Protein AF-A0A1V5NKC7-F1 (afdb_monomer)

Foldseek 3Di:
DQDFDDQVVLVVVLVPDDAPDEDPQAQLRLLLVLLVQLQAFHDGDYDLVRHPQPDDVVLCVVLNSLLLLQQCLVQDPDRGDPVSSVVSSVVVRVQSRLLSQQLVLQVPDQPQFPFDCFLLLQLSVQLCCQCHVVSRRNSSVVSLVRSCVVGNRHNRQHPLRSLSNLSSCCSRRVSSSQVVCVVSVCPSPHHSVVSCVVVPPKDWFWEAEPPGDTGIGIFHNVCCVVPVPVGQCPPVVSCVVQPPFDWDWDDDPRGIYIYGDDDPPPPPDD

Mean predicted aligned error: 6.94 Å

Structure (mmCIF, N/CA/C/O backbone):
data_AF-A0A1V5NKC7-F1
#
_entry.id   AF-A0A1V5NKC7-F1
#
loop_
_atom_site.group_PDB
_atom_site.id
_atom_site.type_symbol
_atom_site.label_atom_id
_atom_site.label_alt_id
_atom_site.label_comp_id
_atom_site.label_asym_id
_atom_site.label_entity_id
_atom_site.label_seq_id
_atom_site.pdbx_PDB_ins_code
_atom_site.Cartn_x
_atom_site.Cartn_y
_atom_site.Cartn_z
_atom_site.occupancy
_atom_site.B_iso_or_equiv
_atom_site.auth_seq_id
_atom_site.auth_comp_id
_atom_site.auth_asym_id
_atom_site.auth_atom_id
_atom_site.pdbx_PDB_model_num
ATOM 1 N N . MET A 1 1 ? 13.136 23.563 -7.478 1.00 39.56 1 MET A N 1
ATOM 2 C CA . MET A 1 1 ? 12.902 22.831 -8.745 1.00 39.56 1 MET A CA 1
ATOM 3 C C . MET A 1 1 ? 12.095 21.589 -8.408 1.00 39.56 1 MET A C 1
ATOM 5 O O . MET A 1 1 ? 12.528 20.861 -7.528 1.00 39.56 1 MET A O 1
ATOM 9 N N . SER A 1 2 ? 10.929 21.371 -9.025 1.00 49.97 2 SER A N 1
ATOM 10 C CA . SER A 1 2 ? 10.176 20.122 -8.821 1.00 49.97 2 SER A CA 1
ATOM 11 C C . SER A 1 2 ? 10.933 18.970 -9.491 1.00 49.97 2 SER A C 1
ATOM 13 O O . SER A 1 2 ? 11.232 19.035 -10.687 1.00 49.97 2 SER A O 1
ATOM 15 N N . LEU A 1 3 ? 11.313 17.958 -8.708 1.00 68.38 3 LEU A N 1
ATOM 16 C CA . LEU A 1 3 ? 11.907 16.724 -9.214 1.00 68.38 3 LEU A CA 1
ATOM 17 C C . LEU A 1 3 ? 10.801 15.938 -9.927 1.00 68.38 3 LEU A C 1
ATOM 19 O O . LEU A 1 3 ? 9.963 15.313 -9.286 1.00 68.38 3 LEU A O 1
ATOM 23 N N . ARG A 1 4 ? 10.782 15.977 -11.262 1.00 80.88 4 ARG A N 1
ATOM 24 C CA . ARG A 1 4 ? 9.868 15.138 -12.050 1.00 80.88 4 ARG A CA 1
ATOM 25 C C . ARG A 1 4 ? 10.243 13.664 -11.901 1.00 80.88 4 ARG A C 1
ATOM 27 O O . ARG A 1 4 ? 11.429 13.334 -11.811 1.00 80.88 4 ARG A O 1
ATOM 34 N N . TYR A 1 5 ? 9.233 12.796 -11.902 1.00 86.88 5 TYR A N 1
ATOM 35 C CA . TYR A 1 5 ? 9.444 11.352 -11.959 1.00 86.88 5 TYR A CA 1
ATOM 36 C C . TYR A 1 5 ? 10.235 10.997 -13.226 1.00 86.88 5 TYR A C 1
ATOM 38 O O . TYR A 1 5 ? 9.907 11.446 -14.322 1.00 86.88 5 TYR A O 1
ATOM 46 N N . ASN A 1 6 ? 11.322 10.241 -13.061 1.00 89.00 6 ASN A N 1
ATOM 47 C CA . ASN A 1 6 ? 12.162 9.775 -14.161 1.00 89.00 6 ASN A CA 1
ATOM 48 C C . ASN A 1 6 ? 12.592 8.327 -13.877 1.00 89.00 6 ASN A C 1
ATOM 50 O O . ASN A 1 6 ? 13.566 8.124 -13.139 1.00 89.00 6 ASN A O 1
ATOM 54 N N . PRO A 1 7 ? 11.886 7.328 -14.436 1.00 88.50 7 PRO A N 1
ATOM 55 C CA . PRO A 1 7 ? 12.173 5.926 -14.159 1.00 88.50 7 PRO A CA 1
ATOM 56 C C . PRO A 1 7 ? 13.572 5.501 -14.620 1.00 88.50 7 PRO A C 1
ATOM 58 O O . PRO A 1 7 ? 14.216 4.709 -13.938 1.00 88.50 7 PRO A O 1
ATOM 61 N N . HIS A 1 8 ? 14.098 6.054 -15.719 1.00 87.62 8 HIS A N 1
ATOM 62 C CA . HIS A 1 8 ? 15.415 5.669 -16.246 1.00 87.62 8 HIS A CA 1
ATOM 63 C C . HIS A 1 8 ? 16.561 6.153 -15.364 1.00 87.62 8 HIS A C 1
ATOM 65 O O . HIS A 1 8 ? 17.542 5.437 -15.171 1.00 87.62 8 HIS A O 1
ATOM 71 N N . ARG A 1 9 ? 16.443 7.364 -14.800 1.00 88.88 9 ARG A N 1
ATOM 72 C CA . ARG A 1 9 ? 17.423 7.865 -13.830 1.00 88.88 9 ARG A CA 1
ATOM 73 C C . ARG A 1 9 ? 17.464 6.948 -12.612 1.00 88.88 9 ARG A C 1
ATOM 75 O O . ARG A 1 9 ? 18.545 6.531 -12.221 1.00 88.88 9 ARG A O 1
ATOM 82 N N . ILE A 1 10 ? 16.293 6.609 -12.075 1.00 87.75 10 ILE A N 1
ATOM 83 C CA . ILE A 1 10 ? 16.167 5.734 -10.906 1.00 87.75 10 ILE A CA 1
ATOM 84 C C . ILE A 1 10 ? 16.737 4.344 -11.212 1.00 87.75 10 ILE A C 1
ATOM 86 O O . ILE A 1 10 ? 17.530 3.838 -10.430 1.00 87.75 10 ILE A O 1
ATOM 90 N N . ALA A 1 11 ? 16.409 3.752 -12.363 1.00 85.81 11 ALA A N 1
ATOM 91 C CA . ALA A 1 11 ? 16.934 2.447 -12.766 1.00 85.81 11 ALA A CA 1
ATOM 92 C C . ALA A 1 11 ? 18.464 2.446 -12.936 1.00 85.81 11 ALA A C 1
ATOM 94 O O . ALA A 1 11 ? 19.140 1.501 -12.533 1.00 85.81 11 ALA A O 1
ATOM 95 N N . ARG A 1 12 ? 19.030 3.524 -13.489 1.00 86.38 12 ARG A N 1
ATOM 96 C CA . ARG A 1 12 ? 20.483 3.691 -13.615 1.00 86.38 12 ARG A CA 1
ATOM 97 C C . ARG A 1 12 ? 21.171 3.841 -12.260 1.00 86.38 12 ARG A C 1
ATOM 99 O O . ARG A 1 12 ? 22.270 3.330 -12.078 1.00 86.38 12 ARG A O 1
ATOM 106 N N . ASP A 1 13 ? 20.558 4.556 -11.326 1.00 85.31 13 ASP A N 1
ATOM 107 C CA . ASP A 1 13 ? 21.100 4.675 -9.972 1.00 85.31 13 ASP A CA 1
ATOM 108 C C . ASP A 1 13 ? 20.985 3.320 -9.246 1.00 85.31 13 ASP A C 1
ATOM 110 O O . ASP A 1 13 ? 21.931 2.886 -8.585 1.00 85.31 13 ASP A O 1
ATOM 114 N N . ALA A 1 14 ? 19.895 2.587 -9.496 1.00 83.06 14 ALA A N 1
ATOM 115 C CA . ALA A 1 14 ? 19.633 1.267 -8.940 1.00 83.06 14 ALA A CA 1
ATOM 116 C C . ALA A 1 14 ? 20.619 0.181 -9.382 1.00 83.06 14 ALA A C 1
ATOM 118 O O . ALA A 1 14 ? 20.883 -0.748 -8.619 1.00 83.06 14 ALA A O 1
ATOM 119 N N . SER A 1 15 ? 21.221 0.302 -10.570 1.00 79.75 15 SER A N 1
ATOM 120 C CA . SER A 1 15 ? 22.231 -0.653 -11.050 1.00 79.75 15 SER A CA 1
ATOM 121 C C . SER A 1 15 ? 23.509 -0.663 -10.201 1.00 79.75 15 SER A C 1
ATOM 123 O O . SER A 1 15 ? 24.375 -1.514 -10.394 1.00 79.75 15 SER A O 1
ATOM 125 N N . ARG A 1 16 ? 23.666 0.309 -9.294 1.00 82.94 16 ARG A N 1
ATOM 126 C CA . ARG A 1 16 ? 24.788 0.403 -8.350 1.00 82.94 16 ARG A CA 1
ATOM 127 C C . ARG A 1 16 ? 24.487 -0.261 -7.010 1.00 82.94 16 ARG A C 1
ATOM 129 O O . ARG A 1 16 ? 25.402 -0.440 -6.210 1.00 82.94 16 ARG A O 1
ATOM 136 N N . TRP A 1 17 ? 23.228 -0.596 -6.738 1.00 83.50 17 TRP A N 1
ATOM 137 C CA . TRP A 1 17 ? 22.829 -1.213 -5.482 1.00 83.50 17 TRP A CA 1
ATOM 138 C C . TRP A 1 17 ? 23.161 -2.706 -5.482 1.00 83.50 17 TRP A C 1
ATOM 140 O O . TRP A 1 17 ? 22.750 -3.448 -6.373 1.00 83.50 17 TRP A O 1
ATOM 150 N N . LEU A 1 18 ? 23.875 -3.160 -4.451 1.00 82.00 18 LEU A N 1
ATOM 151 C CA . LEU A 1 18 ? 24.202 -4.574 -4.280 1.00 82.00 18 LEU A CA 1
ATOM 152 C C . LEU A 1 18 ? 22.959 -5.354 -3.808 1.00 82.00 18 LEU A C 1
ATOM 154 O O . LEU A 1 18 ? 22.345 -4.957 -2.814 1.00 82.00 18 LEU A O 1
ATOM 158 N N . PRO A 1 19 ? 22.564 -6.447 -4.490 1.00 83.62 19 PRO A N 1
ATOM 159 C CA . PRO A 1 19 ? 21.481 -7.316 -4.035 1.00 83.62 19 PRO A CA 1
ATOM 160 C C . PRO A 1 19 ? 21.776 -7.912 -2.659 1.00 83.62 19 PRO A C 1
ATOM 162 O O . PRO A 1 19 ? 22.852 -8.467 -2.437 1.00 83.62 19 PRO A O 1
ATOM 165 N N . THR A 1 20 ? 20.805 -7.845 -1.750 1.00 84.38 20 THR A N 1
ATOM 166 C CA . THR A 1 20 ? 20.876 -8.497 -0.430 1.00 84.38 20 THR A CA 1
ATOM 167 C C . THR A 1 20 ? 20.120 -9.824 -0.402 1.00 84.38 20 THR A C 1
ATOM 169 O O . THR A 1 20 ? 20.238 -10.590 0.551 1.00 84.38 20 THR A O 1
ATOM 172 N N . SER A 1 21 ? 19.344 -10.114 -1.449 1.00 84.12 21 SER A N 1
ATOM 173 C CA . SER A 1 21 ? 18.554 -11.332 -1.599 1.00 84.12 21 SER A CA 1
ATOM 174 C C . SER A 1 21 ? 18.613 -11.866 -3.028 1.00 84.12 21 SER A C 1
ATOM 176 O O . SER A 1 21 ? 18.871 -11.133 -3.981 1.00 84.12 21 SER A O 1
ATOM 178 N N . ARG A 1 22 ? 18.369 -13.170 -3.175 1.00 84.56 22 ARG A N 1
ATOM 179 C CA . ARG A 1 22 ? 18.203 -13.831 -4.477 1.00 84.56 22 ARG A CA 1
ATOM 180 C C . ARG A 1 22 ? 16.718 -13.947 -4.803 1.00 84.56 22 ARG A C 1
ATOM 182 O O . ARG A 1 22 ? 15.927 -14.134 -3.881 1.00 84.56 22 ARG A O 1
ATOM 189 N N . SER A 1 23 ? 16.388 -13.858 -6.091 1.00 83.19 23 SER A N 1
ATOM 190 C CA . SER A 1 23 ? 15.035 -14.104 -6.604 1.00 83.19 23 SER A CA 1
ATOM 191 C C . SER A 1 23 ? 14.575 -15.526 -6.270 1.00 83.19 23 SER A C 1
ATOM 193 O O . SER A 1 23 ? 15.373 -16.469 -6.292 1.00 83.19 23 SER A O 1
ATOM 195 N N . GLU A 1 24 ? 13.283 -15.669 -5.987 1.00 83.50 24 GLU A N 1
ATOM 196 C CA . GLU A 1 24 ? 12.578 -16.937 -5.789 1.00 83.50 24 GLU A CA 1
ATOM 197 C C . GLU A 1 24 ? 12.130 -17.569 -7.123 1.00 83.50 24 GLU A C 1
ATOM 199 O O . GLU A 1 24 ? 11.520 -18.637 -7.136 1.00 83.50 24 GLU A O 1
ATOM 204 N N . GLY A 1 25 ? 12.448 -16.941 -8.262 1.00 82.38 25 GLY A N 1
ATOM 205 C CA . GLY A 1 25 ? 12.240 -17.502 -9.601 1.00 82.38 25 GLY A CA 1
ATOM 206 C C . GLY A 1 25 ? 10.845 -17.271 -10.187 1.00 82.38 25 GLY A C 1
ATOM 207 O O . GLY A 1 25 ? 10.569 -17.729 -11.293 1.00 82.38 25 GLY A O 1
ATOM 208 N N . SER A 1 26 ? 9.968 -16.539 -9.493 1.00 87.56 26 SER A N 1
ATOM 209 C CA . SER A 1 26 ? 8.705 -16.058 -10.062 1.00 87.56 26 SER A CA 1
ATOM 210 C C . SER A 1 26 ? 8.403 -14.632 -9.615 1.00 87.56 26 SER A C 1
ATOM 212 O O . SER A 1 26 ? 8.724 -14.236 -8.496 1.00 87.56 26 SER A O 1
ATOM 214 N N . PHE A 1 27 ? 7.732 -13.870 -10.478 1.00 87.69 27 PHE A N 1
ATOM 215 C CA . PHE A 1 27 ? 7.403 -12.472 -10.211 1.00 87.69 27 PHE A CA 1
ATOM 216 C C . PHE A 1 27 ? 6.561 -12.309 -8.933 1.00 87.69 27 PHE A C 1
ATOM 218 O O . PHE A 1 27 ? 6.867 -11.471 -8.088 1.00 87.69 27 PHE A O 1
ATOM 225 N N . GLN A 1 28 ? 5.540 -13.153 -8.750 1.00 89.44 28 GLN A N 1
ATOM 226 C CA . GLN A 1 28 ? 4.670 -13.128 -7.566 1.00 89.44 28 GLN A CA 1
ATOM 227 C C . GLN A 1 28 ? 5.432 -13.471 -6.276 1.00 89.44 28 GLN A C 1
ATOM 229 O O . GLN A 1 28 ? 5.230 -12.821 -5.247 1.00 89.44 28 GLN A O 1
ATOM 234 N N . ALA A 1 29 ? 6.326 -14.463 -6.337 1.00 89.31 29 ALA A N 1
ATOM 235 C CA . ALA A 1 29 ? 7.162 -14.853 -5.206 1.00 89.31 29 ALA A CA 1
ATOM 236 C C . ALA A 1 29 ? 8.126 -13.725 -4.812 1.00 89.31 29 ALA A C 1
ATOM 238 O O . ALA A 1 29 ? 8.190 -13.358 -3.644 1.00 89.31 29 ALA A O 1
ATOM 239 N N . ASP A 1 30 ? 8.753 -13.065 -5.787 1.00 90.06 30 ASP A N 1
ATOM 240 C CA . ASP A 1 30 ? 9.652 -11.935 -5.543 1.00 90.06 30 ASP A CA 1
ATOM 241 C C . ASP A 1 30 ? 8.925 -10.715 -4.938 1.00 90.06 30 ASP A C 1
ATOM 243 O O . ASP A 1 30 ? 9.451 -10.056 -4.037 1.00 90.06 30 ASP A O 1
ATOM 247 N N . VAL A 1 31 ? 7.692 -10.413 -5.376 1.00 92.06 31 VAL A N 1
ATOM 248 C CA . VAL A 1 31 ? 6.853 -9.367 -4.748 1.00 92.06 31 VAL A CA 1
ATOM 249 C C . VAL A 1 31 ? 6.559 -9.723 -3.288 1.00 92.06 31 VAL A C 1
ATOM 251 O O . VAL A 1 31 ? 6.684 -8.877 -2.397 1.00 92.06 31 VAL A O 1
ATOM 254 N N . ARG A 1 32 ? 6.214 -10.986 -3.012 1.00 92.94 32 ARG A N 1
ATOM 255 C CA . ARG A 1 32 ? 5.975 -11.473 -1.647 1.00 92.94 32 ARG A CA 1
ATOM 256 C C . ARG A 1 32 ? 7.243 -11.444 -0.796 1.00 92.94 32 ARG A C 1
ATOM 258 O O . ARG A 1 32 ? 7.175 -11.022 0.354 1.00 92.94 32 ARG A O 1
ATOM 265 N N . GLN A 1 33 ? 8.390 -11.835 -1.342 1.00 90.75 33 GLN A N 1
ATOM 266 C CA . GLN A 1 33 ? 9.679 -11.828 -0.655 1.00 90.75 33 GLN A CA 1
ATOM 267 C C . GLN A 1 33 ? 10.053 -10.415 -0.198 1.00 90.75 33 GLN A C 1
ATOM 269 O O . GLN A 1 33 ? 10.408 -10.225 0.969 1.00 90.75 33 GLN A O 1
ATOM 274 N N . ARG A 1 34 ? 9.888 -9.412 -1.075 1.00 90.12 34 ARG A N 1
ATOM 275 C CA . ARG A 1 34 ? 10.076 -7.993 -0.723 1.00 90.12 34 ARG A CA 1
ATOM 276 C C . ARG A 1 34 ? 9.195 -7.578 0.436 1.00 90.12 34 ARG A C 1
ATOM 278 O O . ARG A 1 34 ? 9.697 -6.991 1.387 1.00 90.12 34 ARG A O 1
ATOM 285 N N . ALA A 1 35 ? 7.908 -7.913 0.376 1.00 91.00 35 ALA A N 1
ATOM 286 C CA . ALA A 1 35 ? 6.975 -7.619 1.455 1.00 91.00 35 ALA A CA 1
ATOM 287 C C . ALA A 1 35 ? 7.395 -8.288 2.770 1.00 91.00 35 ALA A C 1
ATOM 289 O O . ALA A 1 35 ? 7.544 -7.602 3.774 1.00 91.00 35 ALA A O 1
ATOM 290 N N . CYS A 1 36 ? 7.661 -9.597 2.769 1.00 88.94 36 CYS A N 1
ATOM 291 C CA . CYS A 1 36 ? 8.077 -10.345 3.958 1.00 88.94 36 CYS A CA 1
ATOM 292 C C . CYS A 1 36 ? 9.315 -9.744 4.633 1.00 88.94 36 CYS A C 1
ATOM 294 O O . CYS A 1 36 ? 9.383 -9.658 5.860 1.00 88.94 36 CYS A O 1
ATOM 296 N N . GLN A 1 37 ? 10.308 -9.342 3.846 1.00 84.44 37 GLN A N 1
ATOM 297 C CA . GLN A 1 37 ? 11.553 -8.811 4.381 1.00 84.44 37 GLN A CA 1
ATOM 298 C C . GLN A 1 37 ? 11.412 -7.341 4.805 1.00 84.44 37 GLN A C 1
ATOM 300 O O . GLN A 1 37 ? 11.678 -7.027 5.965 1.00 84.44 37 GLN A O 1
ATOM 305 N N . ALA A 1 38 ? 10.888 -6.469 3.940 1.00 81.62 38 ALA A N 1
ATOM 306 C CA . ALA A 1 38 ? 10.726 -5.048 4.248 1.00 81.62 38 ALA A CA 1
ATOM 307 C C . ALA A 1 38 ? 9.816 -4.815 5.460 1.00 81.62 38 ALA A C 1
ATOM 309 O O . ALA A 1 38 ? 10.142 -4.049 6.364 1.00 81.62 38 ALA A O 1
ATOM 310 N N . TRP A 1 39 ? 8.700 -5.543 5.532 1.00 87.25 39 TRP A N 1
ATOM 311 C CA . TRP A 1 39 ? 7.714 -5.404 6.605 1.00 87.25 39 TRP A CA 1
ATOM 312 C C . TRP A 1 39 ? 8.100 -6.119 7.900 1.00 87.25 39 TRP A C 1
ATOM 314 O O . TRP A 1 39 ? 7.447 -5.899 8.918 1.00 87.25 39 TRP A O 1
ATOM 324 N N . SER A 1 40 ? 9.175 -6.915 7.898 1.00 83.94 40 SER A N 1
ATOM 325 C CA . SER A 1 40 ? 9.804 -7.447 9.117 1.00 83.94 40 SER A CA 1
ATOM 326 C C . SER A 1 40 ? 11.002 -6.614 9.590 1.00 83.94 40 SER A C 1
ATOM 328 O O . SER A 1 40 ? 11.666 -6.992 10.555 1.00 83.94 40 SER A O 1
ATOM 330 N N . GLY A 1 41 ? 11.280 -5.477 8.940 1.00 78.19 41 GLY A N 1
ATOM 331 C CA . GLY A 1 41 ? 12.413 -4.613 9.270 1.00 78.19 41 GLY A CA 1
ATOM 332 C C . GLY A 1 41 ? 13.763 -5.147 8.786 1.00 78.19 41 GLY A C 1
ATOM 333 O O . GLY A 1 41 ? 14.802 -4.738 9.302 1.00 78.19 41 GLY A O 1
ATOM 334 N N . ARG A 1 42 ? 13.762 -6.096 7.843 1.00 79.38 42 ARG A N 1
ATOM 335 C CA . ARG A 1 42 ? 14.974 -6.642 7.223 1.00 79.38 42 ARG A CA 1
ATOM 336 C C . ARG A 1 42 ? 15.204 -5.975 5.875 1.00 79.38 42 ARG A C 1
ATOM 338 O O . ARG A 1 42 ? 14.268 -5.767 5.106 1.00 79.38 42 ARG A O 1
ATOM 345 N N . GLU A 1 43 ? 16.462 -5.687 5.561 1.00 77.25 43 GLU A N 1
ATOM 346 C CA . GLU A 1 43 ? 16.811 -5.149 4.250 1.00 77.25 43 GLU A CA 1
ATOM 347 C C . GLU A 1 43 ? 16.553 -6.189 3.151 1.00 77.25 43 GLU A C 1
ATOM 349 O O . GLU A 1 43 ? 17.139 -7.273 3.155 1.00 77.25 43 GLU A O 1
ATOM 354 N N . CYS A 1 44 ? 15.710 -5.825 2.182 1.00 71.94 44 CYS A N 1
ATOM 355 C CA . CYS A 1 44 ? 15.448 -6.622 0.992 1.00 71.94 44 CYS A CA 1
ATOM 356 C C . CYS A 1 44 ? 15.815 -5.856 -0.261 1.00 71.94 44 CYS A C 1
ATOM 358 O O . CYS A 1 44 ? 15.143 -4.890 -0.629 1.00 71.94 44 CYS A O 1
ATOM 360 N N . TRP A 1 45 ? 16.826 -6.343 -0.963 1.00 80.88 45 TRP A N 1
ATOM 361 C CA . TRP A 1 45 ? 17.084 -5.926 -2.320 1.00 80.88 45 TRP A CA 1
ATOM 362 C C . TRP A 1 45 ? 17.252 -7.122 -3.235 1.00 80.88 45 TRP A C 1
ATOM 364 O O . TRP A 1 45 ? 18.201 -7.896 -3.098 1.00 80.88 45 TRP A O 1
ATOM 374 N N . LEU A 1 46 ? 16.315 -7.242 -4.171 1.00 75.06 46 LEU A N 1
ATOM 375 C CA . LEU A 1 46 ? 16.408 -8.180 -5.277 1.00 75.06 46 LEU A CA 1
ATOM 376 C C . LEU A 1 46 ? 17.073 -7.489 -6.470 1.00 75.06 46 LEU A C 1
ATOM 378 O O . LEU A 1 46 ? 16.808 -6.305 -6.691 1.00 75.06 46 LEU A O 1
ATOM 382 N N . PRO A 1 47 ? 17.895 -8.207 -7.253 1.00 66.62 47 PRO A N 1
ATOM 383 C CA . PRO A 1 47 ? 18.424 -7.672 -8.498 1.00 66.62 47 PRO A CA 1
ATOM 384 C C . PRO A 1 47 ? 17.267 -7.280 -9.431 1.00 66.62 47 PRO A C 1
ATOM 386 O O . PRO A 1 47 ? 16.303 -8.030 -9.595 1.00 66.62 47 PRO A O 1
ATOM 389 N N . VAL A 1 48 ? 17.351 -6.087 -10.014 1.00 61.91 48 VAL A N 1
ATOM 390 C CA . VAL A 1 48 ? 16.311 -5.488 -10.878 1.00 61.91 48 VAL A CA 1
ATOM 391 C C . VAL A 1 48 ? 16.229 -6.204 -12.226 1.00 61.91 48 VAL A C 1
ATOM 393 O O . VAL A 1 48 ? 15.173 -6.314 -12.832 1.00 61.91 48 VAL A O 1
ATOM 396 N N . ASP A 1 49 ? 17.365 -6.714 -12.675 1.00 60.28 49 ASP A N 1
ATOM 397 C CA . ASP A 1 49 ? 17.594 -7.441 -13.918 1.00 60.28 49 ASP A CA 1
ATOM 398 C C . ASP A 1 49 ? 17.113 -8.901 -13.879 1.00 60.28 49 ASP A C 1
ATOM 400 O O . ASP A 1 49 ? 17.040 -9.547 -14.921 1.00 60.28 49 ASP A O 1
ATOM 404 N N . VAL A 1 50 ? 16.768 -9.426 -12.697 1.00 52.88 50 VAL A N 1
ATOM 405 C CA . VAL A 1 50 ? 16.435 -10.849 -12.504 1.00 52.88 50 VAL A CA 1
ATOM 406 C C . VAL A 1 50 ? 14.930 -11.098 -12.362 1.00 52.88 50 VAL A C 1
ATOM 408 O O . VAL A 1 50 ? 14.501 -12.251 -12.400 1.00 52.88 50 VAL A O 1
ATOM 411 N N . MET A 1 51 ? 14.092 -10.062 -12.236 1.00 61.81 51 MET A N 1
ATOM 412 C CA . MET A 1 51 ? 12.652 -10.306 -12.137 1.00 61.81 51 MET A CA 1
ATOM 413 C C . MET A 1 51 ? 12.096 -10.885 -13.445 1.00 61.81 51 MET A C 1
ATOM 415 O O . MET A 1 51 ? 12.231 -10.258 -14.497 1.00 61.81 51 MET A O 1
ATOM 419 N N . PRO A 1 52 ? 11.401 -12.034 -13.390 1.00 61.75 52 PRO A N 1
ATOM 420 C CA . PRO A 1 52 ? 10.900 -12.722 -14.570 1.00 61.75 52 PRO A CA 1
ATOM 421 C C . PRO A 1 52 ? 9.583 -12.090 -15.034 1.00 61.75 52 PRO A C 1
ATOM 423 O O . PRO A 1 52 ? 8.519 -12.701 -14.947 1.00 61.75 52 PRO A O 1
ATOM 426 N N . VAL A 1 53 ? 9.637 -10.840 -15.492 1.00 66.25 53 VAL A N 1
ATOM 427 C CA . VAL A 1 53 ? 8.509 -10.206 -16.175 1.00 66.25 53 VAL A CA 1
ATOM 428 C C . VAL A 1 53 ? 8.752 -10.320 -17.675 1.00 66.25 53 VAL A C 1
ATOM 430 O O . VAL A 1 53 ? 9.632 -9.663 -18.223 1.00 66.25 53 VAL A O 1
ATOM 433 N N . SER A 1 54 ? 7.999 -11.193 -18.343 1.00 67.50 54 SER A N 1
ATOM 434 C CA . SER A 1 54 ? 8.115 -11.435 -19.786 1.00 67.50 54 SER A CA 1
ATOM 435 C C . SER A 1 54 ? 7.483 -10.300 -20.601 1.00 67.50 54 SER A C 1
ATOM 437 O O . SER A 1 54 ? 6.452 -10.490 -21.236 1.00 67.50 54 SER A O 1
ATOM 439 N N . ILE A 1 55 ? 8.082 -9.110 -20.574 1.00 74.56 55 ILE A N 1
ATOM 440 C CA . ILE A 1 55 ? 7.653 -7.946 -21.363 1.00 74.56 55 ILE A CA 1
ATOM 441 C C . ILE A 1 55 ? 8.748 -7.546 -22.348 1.00 74.56 55 ILE A C 1
ATOM 443 O O . ILE A 1 55 ? 9.938 -7.713 -22.080 1.00 74.56 55 ILE A O 1
ATOM 447 N N . ALA A 1 56 ? 8.326 -7.012 -23.496 1.00 80.44 56 ALA A N 1
ATOM 448 C CA . ALA A 1 56 ? 9.213 -6.462 -24.510 1.00 80.44 56 ALA A CA 1
ATOM 449 C C . ALA A 1 56 ? 10.169 -5.415 -23.885 1.00 80.44 56 ALA A C 1
ATOM 451 O O . ALA A 1 56 ? 9.697 -4.494 -23.201 1.00 80.44 56 ALA A O 1
ATOM 452 N N . PRO A 1 57 ? 11.499 -5.528 -24.072 1.00 82.81 57 PRO A N 1
ATOM 453 C CA . PRO A 1 57 ? 12.470 -4.591 -23.503 1.00 82.81 57 PRO A CA 1
ATOM 454 C C . PRO A 1 57 ? 12.170 -3.123 -23.824 1.00 82.81 57 PRO A C 1
ATOM 456 O O . PRO A 1 57 ? 12.424 -2.251 -22.995 1.00 82.81 57 PRO A O 1
ATOM 459 N N . GLU A 1 58 ? 11.579 -2.860 -24.988 1.00 85.50 58 GLU A N 1
ATOM 460 C CA . GLU A 1 58 ? 11.177 -1.538 -25.465 1.00 85.50 58 GLU A CA 1
ATOM 461 C C . GLU A 1 58 ? 10.136 -0.896 -24.539 1.00 85.50 58 GLU A C 1
ATOM 463 O O . GLU A 1 58 ? 10.296 0.252 -24.137 1.00 85.50 58 GLU A O 1
ATOM 468 N N . LEU A 1 59 ? 9.127 -1.659 -24.103 1.00 86.50 59 LEU A N 1
ATOM 469 C CA . LEU A 1 59 ? 8.088 -1.172 -23.189 1.00 86.50 59 LEU A CA 1
ATOM 470 C C . LEU A 1 59 ? 8.649 -0.892 -21.790 1.00 86.50 59 LEU A C 1
ATOM 472 O O . LEU A 1 59 ? 8.263 0.075 -21.132 1.00 86.50 59 LEU A O 1
ATOM 476 N N . THR A 1 60 ? 9.605 -1.705 -21.333 1.00 86.12 60 THR A N 1
ATOM 477 C CA . THR A 1 60 ? 10.310 -1.443 -20.066 1.00 86.12 60 THR A CA 1
ATOM 478 C C . THR A 1 60 ? 11.187 -0.193 -20.176 1.00 86.12 60 THR A C 1
ATOM 480 O O . THR A 1 60 ? 11.265 0.596 -19.229 1.00 86.12 60 THR A O 1
ATOM 483 N N . ALA A 1 61 ? 11.824 0.007 -21.332 1.00 86.00 61 ALA A N 1
ATOM 484 C CA . ALA A 1 61 ? 12.626 1.184 -21.638 1.00 86.00 61 ALA A CA 1
ATOM 485 C C . ALA A 1 61 ? 11.789 2.455 -21.837 1.00 86.00 61 ALA A C 1
ATOM 487 O O . ALA A 1 61 ? 12.345 3.537 -21.698 1.00 86.00 61 ALA A O 1
ATOM 488 N N . GLU A 1 62 ? 10.492 2.346 -22.121 1.00 89.94 62 GLU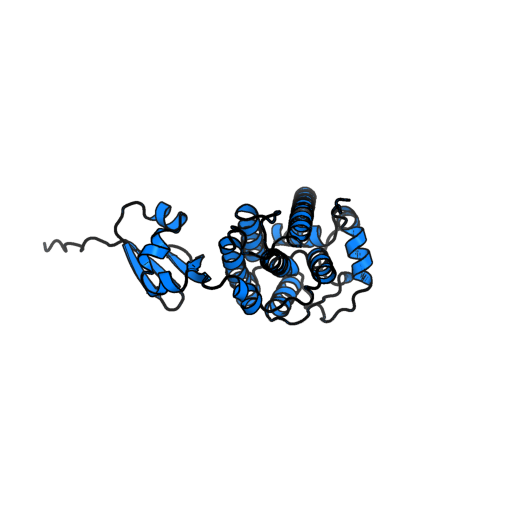 A N 1
ATOM 489 C CA . GLU A 1 62 ? 9.570 3.480 -22.229 1.00 89.94 62 GLU A CA 1
ATOM 490 C C . GLU A 1 62 ? 8.931 3.830 -20.878 1.00 89.94 62 GLU A C 1
ATOM 492 O O . GLU A 1 62 ? 9.086 4.942 -20.374 1.00 89.94 62 GLU A O 1
ATOM 497 N N . TYR A 1 63 ? 8.258 2.870 -20.240 1.00 91.75 63 TYR A N 1
ATOM 498 C CA . TYR A 1 63 ? 7.435 3.143 -19.056 1.00 91.75 63 TYR A CA 1
ATOM 499 C C . TYR A 1 63 ? 8.186 3.024 -17.731 1.00 91.75 63 TYR A C 1
ATOM 501 O O . TYR A 1 63 ? 7.779 3.617 -16.724 1.00 91.75 63 TYR A O 1
ATOM 509 N N . GLY A 1 64 ? 9.293 2.281 -17.727 1.00 91.56 64 GLY A N 1
ATOM 510 C CA . GLY A 1 64 ? 10.061 1.966 -16.536 1.00 91.56 64 GLY A CA 1
ATOM 511 C C . GLY A 1 64 ? 9.612 0.689 -15.830 1.00 91.56 64 GLY A C 1
ATOM 512 O O . GLY A 1 64 ? 8.464 0.251 -15.893 1.00 91.56 64 GLY A O 1
ATOM 513 N N . TYR A 1 65 ? 10.551 0.112 -15.088 1.00 90.50 65 TYR A N 1
ATOM 514 C CA . TYR A 1 65 ? 10.392 -1.176 -14.422 1.00 90.50 65 TYR A CA 1
ATOM 515 C C . TYR A 1 65 ? 9.265 -1.215 -13.372 1.00 90.50 65 TYR A C 1
ATOM 517 O O . TYR A 1 65 ? 8.513 -2.185 -13.305 1.00 90.50 65 TYR A O 1
ATOM 525 N N . ASP A 1 66 ? 9.097 -0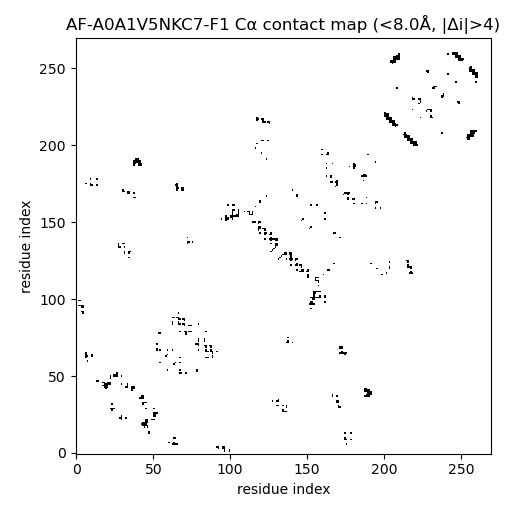.163 -12.565 1.00 93.44 66 ASP A N 1
ATOM 526 C CA . ASP A 1 66 ? 8.033 -0.138 -11.549 1.00 93.4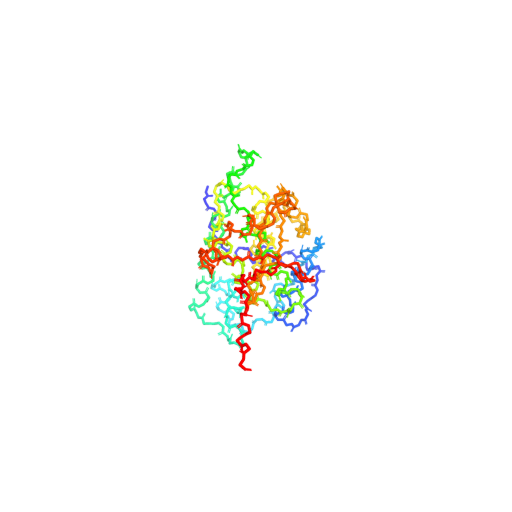4 66 ASP A CA 1
ATOM 527 C C . ASP A 1 66 ? 6.633 -0.068 -12.181 1.00 93.44 66 ASP A C 1
ATOM 529 O O . ASP A 1 66 ? 5.688 -0.677 -11.673 1.00 93.44 66 ASP A O 1
ATOM 533 N N . ALA A 1 67 ? 6.492 0.640 -13.310 1.00 95.12 67 ALA A N 1
ATOM 534 C CA . ALA A 1 67 ? 5.236 0.687 -14.057 1.00 95.12 67 ALA A CA 1
ATOM 535 C C . ALA A 1 67 ? 4.894 -0.700 -14.614 1.00 95.12 67 ALA A C 1
ATOM 537 O O . ALA A 1 67 ? 3.766 -1.168 -14.457 1.00 95.12 67 ALA A O 1
ATOM 538 N N . VAL A 1 68 ? 5.897 -1.392 -15.161 1.00 93.06 68 VAL A N 1
ATOM 539 C CA . VAL A 1 68 ? 5.812 -2.792 -15.590 1.00 93.06 68 VAL A CA 1
ATOM 540 C C . VAL A 1 68 ? 5.374 -3.716 -14.449 1.00 93.06 68 VAL A C 1
ATOM 542 O O . VAL A 1 68 ? 4.460 -4.522 -14.641 1.00 93.06 68 VAL A O 1
ATOM 545 N N . CYS A 1 69 ? 5.959 -3.590 -13.254 1.00 92.75 69 CYS A N 1
ATOM 546 C CA . CYS A 1 69 ? 5.583 -4.407 -12.097 1.00 92.75 69 CYS A CA 1
ATOM 547 C C . CYS A 1 69 ? 4.098 -4.225 -11.746 1.00 92.75 69 CYS A C 1
ATOM 549 O O . CYS A 1 69 ? 3.345 -5.191 -11.626 1.00 92.75 69 CYS A O 1
ATOM 551 N N . ILE A 1 70 ? 3.650 -2.976 -11.632 1.00 95.56 70 ILE A N 1
ATOM 552 C CA . ILE A 1 70 ? 2.262 -2.640 -11.295 1.00 95.56 70 ILE A CA 1
ATOM 553 C C . ILE A 1 70 ? 1.281 -3.090 -12.381 1.00 95.56 70 ILE A C 1
ATOM 555 O O . ILE A 1 70 ? 0.202 -3.602 -12.058 1.00 95.56 70 ILE A O 1
ATOM 559 N N . ALA A 1 71 ? 1.627 -2.891 -13.652 1.00 95.44 71 ALA A N 1
ATOM 560 C CA . ALA A 1 71 ? 0.800 -3.304 -14.777 1.00 95.44 71 ALA A CA 1
ATOM 561 C C . ALA A 1 71 ? 0.669 -4.832 -14.819 1.00 95.44 71 ALA A C 1
ATOM 563 O O . ALA A 1 71 ? -0.447 -5.334 -14.904 1.00 95.44 71 ALA A O 1
ATOM 564 N N . SER A 1 72 ? 1.769 -5.567 -14.623 1.00 93.25 72 SER A N 1
ATOM 565 C CA . SER A 1 72 ? 1.776 -7.039 -14.576 1.00 93.25 72 SER A CA 1
ATOM 566 C C . SER A 1 72 ? 0.922 -7.582 -13.431 1.00 93.25 72 SER A C 1
ATOM 568 O O . SER A 1 72 ? 0.113 -8.483 -13.622 1.00 93.25 72 SER A O 1
ATOM 570 N N . LEU A 1 73 ? 1.014 -6.976 -12.242 1.00 93.81 73 LEU A N 1
ATOM 571 C CA . LEU A 1 73 ? 0.132 -7.320 -11.121 1.00 93.81 73 LEU A CA 1
ATOM 572 C C . LEU A 1 73 ? -1.343 -7.051 -11.421 1.00 93.81 73 LEU A C 1
ATOM 574 O O . LEU A 1 73 ? -2.206 -7.749 -10.898 1.00 93.81 73 LEU A O 1
ATOM 578 N N . THR A 1 74 ? -1.635 -6.023 -12.220 1.00 95.00 74 THR A N 1
ATOM 579 C CA . THR A 1 74 ? -3.005 -5.650 -12.594 1.00 95.00 74 THR A CA 1
ATOM 580 C C . THR A 1 74 ? -3.559 -6.556 -13.700 1.00 95.00 74 THR A C 1
ATOM 582 O O . THR A 1 74 ? -4.749 -6.854 -13.682 1.00 95.00 74 THR A O 1
ATOM 585 N N . ALA A 1 75 ? -2.711 -7.009 -14.625 1.00 92.00 75 ALA A N 1
ATOM 586 C CA . ALA A 1 75 ? -3.073 -7.906 -15.722 1.00 92.00 75 ALA A CA 1
ATOM 587 C C . ALA A 1 75 ? -3.285 -9.367 -15.271 1.00 92.00 75 ALA A C 1
ATOM 589 O O . ALA A 1 75 ? -3.983 -10.126 -15.944 1.00 92.00 75 ALA A O 1
ATOM 590 N N . GLY A 1 76 ? -2.731 -9.757 -14.116 1.00 88.06 76 GLY A N 1
ATOM 591 C CA . GLY A 1 76 ? -2.872 -11.106 -13.569 1.00 88.06 76 GLY A CA 1
ATOM 592 C C . GLY A 1 76 ? -2.036 -12.113 -14.355 1.00 88.06 76 GLY A C 1
ATOM 593 O O . GLY A 1 76 ? -0.815 -11.992 -14.395 1.00 88.06 76 GLY A O 1
ATOM 594 N N . ASP A 1 77 ? -2.698 -13.095 -14.968 1.00 85.94 77 ASP A N 1
ATOM 595 C CA . ASP A 1 77 ? -2.040 -14.125 -15.786 1.00 85.94 77 ASP A CA 1
ATOM 596 C C . ASP A 1 77 ? -1.779 -13.666 -17.234 1.00 85.94 77 ASP A C 1
ATOM 598 O O . ASP A 1 77 ? -1.068 -14.335 -17.984 1.00 85.94 77 ASP A O 1
ATOM 602 N N . ALA A 1 78 ? -2.356 -12.532 -17.647 1.00 88.00 78 ALA A N 1
ATOM 603 C CA . ALA A 1 78 ? -2.134 -11.951 -18.966 1.00 88.00 78 ALA A CA 1
ATOM 604 C C . ALA 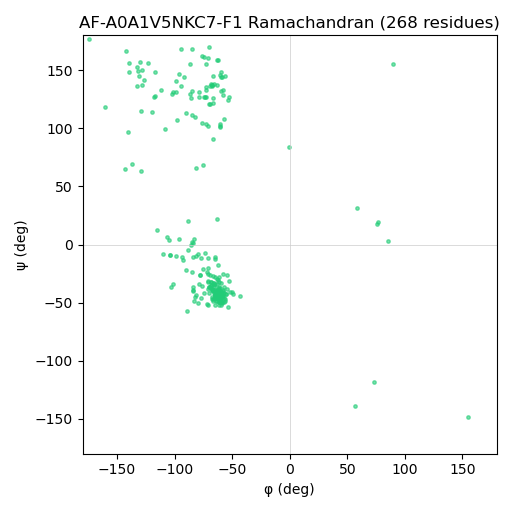A 1 78 ? -0.898 -11.038 -18.983 1.00 88.00 78 ALA A C 1
ATOM 606 O O . ALA A 1 78 ? -0.520 -10.447 -17.971 1.00 88.00 78 ALA A O 1
ATOM 607 N N . LEU A 1 79 ? -0.301 -10.866 -20.165 1.00 87.31 79 LEU A N 1
ATOM 608 C CA . LEU A 1 79 ? 0.683 -9.805 -20.376 1.00 87.31 79 LEU A CA 1
ATOM 609 C C . LEU A 1 79 ? -0.019 -8.439 -20.307 1.00 87.31 79 LEU A C 1
ATOM 611 O O . LEU A 1 79 ? -1.099 -8.297 -20.888 1.00 87.31 79 LEU A O 1
ATOM 615 N N . PRO A 1 80 ? 0.557 -7.437 -19.620 1.00 90.12 80 PRO A N 1
ATOM 616 C CA . PRO A 1 80 ? -0.032 -6.108 -19.588 1.00 90.12 80 PRO A CA 1
ATOM 617 C C . PRO A 1 80 ? 0.060 -5.447 -20.963 1.00 90.12 80 PRO A C 1
ATOM 619 O O . PRO A 1 80 ? 1.088 -5.519 -21.637 1.00 90.12 80 PRO A O 1
ATOM 622 N N . ASP A 1 81 ? -1.019 -4.782 -21.354 1.00 90.50 81 ASP A N 1
ATOM 623 C CA . ASP A 1 81 ? -1.084 -3.972 -22.562 1.00 90.50 81 ASP A CA 1
ATOM 624 C C . ASP A 1 81 ? -0.555 -2.543 -22.317 1.00 90.50 81 ASP A C 1
ATOM 626 O O . ASP A 1 81 ? -0.329 -2.112 -21.180 1.00 90.50 81 ASP A O 1
ATOM 630 N N . GLU A 1 82 ? -0.340 -1.791 -23.399 1.00 92.69 82 GLU A N 1
ATOM 631 C CA . GLU A 1 82 ? 0.117 -0.394 -23.334 1.00 92.69 82 GLU A CA 1
ATOM 632 C C . GLU A 1 82 ? -0.795 0.505 -22.470 1.00 92.69 82 GLU A C 1
ATOM 634 O O . GLU A 1 82 ? -0.266 1.262 -21.652 1.00 92.69 82 GLU A O 1
ATOM 639 N N . PRO A 1 83 ? -2.144 0.420 -22.539 1.00 95.69 83 PRO A N 1
ATOM 640 C CA . PRO A 1 83 ? -3.018 1.180 -21.643 1.00 95.69 83 PRO A CA 1
ATOM 641 C C . PRO A 1 83 ? -2.766 0.933 -20.150 1.00 95.69 83 PRO A C 1
ATOM 643 O O . PRO A 1 83 ? -2.783 1.886 -19.360 1.00 95.69 83 PRO A O 1
ATOM 646 N N . LEU A 1 84 ? -2.530 -0.318 -19.736 1.00 95.31 84 LEU A N 1
ATOM 647 C CA . LEU A 1 84 ? -2.202 -0.634 -18.344 1.00 95.31 84 LEU A CA 1
ATOM 648 C C . LEU A 1 84 ? -0.833 -0.078 -17.940 1.00 95.31 84 LEU A C 1
ATOM 650 O O . LEU A 1 84 ? -0.699 0.434 -16.823 1.00 95.31 84 LEU A O 1
ATOM 654 N N . LEU A 1 85 ? 0.157 -0.137 -18.833 1.00 95.25 85 LEU A N 1
ATOM 655 C CA . LEU A 1 85 ? 1.492 0.425 -18.608 1.00 95.25 85 LEU A CA 1
ATOM 656 C C . LEU A 1 85 ? 1.447 1.951 -18.456 1.00 95.25 85 LEU A C 1
ATOM 658 O O . LEU A 1 85 ? 1.946 2.482 -17.462 1.00 95.25 85 LEU A O 1
ATOM 662 N N . GLU A 1 86 ? 0.768 2.646 -19.368 1.00 96.56 86 GLU A N 1
ATOM 663 C CA . GLU A 1 86 ? 0.564 4.098 -19.316 1.00 96.56 86 GLU A CA 1
ATOM 664 C C . GLU A 1 86 ? -0.191 4.503 -18.039 1.00 96.56 86 GLU A C 1
ATOM 666 O O . GLU A 1 86 ? 0.180 5.456 -17.348 1.00 96.56 86 GLU A O 1
ATOM 671 N N . SER A 1 87 ? -1.233 3.749 -17.668 1.00 97.06 87 SER A N 1
ATOM 672 C CA . SER A 1 87 ? -1.982 3.974 -16.426 1.00 97.06 87 SER A CA 1
ATOM 673 C C . SER A 1 87 ? -1.091 3.833 -15.187 1.00 97.06 87 SER A C 1
ATOM 675 O O . SER A 1 87 ? -1.115 4.692 -14.298 1.00 97.06 87 SER A O 1
ATOM 677 N N . ALA A 1 88 ? -0.263 2.784 -15.135 1.00 97.12 88 ALA A N 1
ATOM 678 C CA . ALA A 1 88 ? 0.684 2.559 -14.048 1.00 97.12 88 ALA A CA 1
ATOM 679 C C . ALA A 1 88 ? 1.741 3.672 -13.973 1.00 97.12 88 ALA A C 1
ATOM 681 O O . ALA A 1 88 ? 1.988 4.205 -12.888 1.00 97.12 88 ALA A O 1
ATOM 682 N N . HIS A 1 89 ? 2.306 4.075 -15.113 1.00 96.50 89 HIS A N 1
ATOM 683 C CA . HIS A 1 89 ? 3.293 5.148 -15.207 1.00 96.50 89 HIS A CA 1
ATOM 684 C C . HIS A 1 89 ? 2.732 6.498 -14.728 1.00 96.50 89 HIS A C 1
ATOM 686 O O . HIS A 1 89 ? 3.352 7.184 -13.907 1.00 96.50 89 HIS A O 1
ATOM 692 N N . ARG A 1 90 ? 1.523 6.870 -15.175 1.00 96.88 90 ARG A N 1
ATOM 693 C CA . ARG A 1 90 ? 0.841 8.100 -14.731 1.00 96.88 90 ARG A CA 1
ATOM 694 C C . ARG A 1 90 ? 0.558 8.088 -13.237 1.00 96.88 90 ARG A C 1
ATOM 696 O O . ARG A 1 90 ? 0.741 9.103 -12.565 1.00 96.88 90 ARG A O 1
ATOM 703 N N . TRP A 1 91 ? 0.128 6.945 -12.706 1.00 97.12 91 TRP A N 1
ATOM 704 C CA . TRP A 1 91 ? -0.118 6.810 -11.275 1.00 97.12 91 TRP A CA 1
ATOM 705 C C . TRP A 1 91 ? 1.171 6.962 -10.459 1.00 97.12 91 TRP A C 1
ATOM 707 O O . TRP A 1 91 ? 1.177 7.718 -9.491 1.00 97.12 91 TRP A O 1
ATOM 717 N N . LEU A 1 92 ? 2.275 6.331 -10.874 1.00 96.88 92 LEU A N 1
ATOM 718 C CA . LEU A 1 92 ? 3.581 6.480 -10.218 1.00 96.88 92 LEU A CA 1
ATOM 719 C C . LEU A 1 92 ? 4.112 7.914 -10.280 1.00 96.88 92 LEU A C 1
ATOM 721 O O . LEU A 1 92 ? 4.628 8.414 -9.282 1.00 96.88 92 LEU A O 1
ATOM 725 N N . SER A 1 93 ? 3.929 8.592 -11.414 1.00 95.94 93 SER A N 1
ATOM 726 C CA . SER A 1 93 ? 4.260 10.013 -11.564 1.00 95.94 93 SER A CA 1
ATOM 727 C C . SER A 1 93 ? 3.515 10.865 -10.538 1.00 95.94 93 SER A C 1
ATOM 729 O O . SER A 1 93 ? 4.134 11.635 -9.806 1.00 95.94 93 SER A O 1
ATOM 731 N N . LEU A 1 94 ? 2.197 10.664 -10.417 1.00 95.25 94 LEU A N 1
ATOM 732 C CA . LEU A 1 94 ? 1.362 11.366 -9.442 1.00 95.25 94 LEU A CA 1
ATOM 733 C C . LEU A 1 94 ? 1.778 11.061 -7.995 1.00 95.25 94 LEU A C 1
ATOM 735 O O . LEU A 1 94 ? 1.815 11.970 -7.163 1.00 95.25 94 LEU A O 1
ATOM 739 N N . VAL A 1 95 ? 2.078 9.794 -7.689 1.00 95.31 95 VAL A N 1
ATOM 740 C CA . VAL A 1 95 ? 2.553 9.372 -6.363 1.00 95.31 95 VAL A CA 1
ATOM 741 C C . VAL A 1 95 ? 3.863 10.065 -6.016 1.00 95.31 95 VAL A C 1
ATOM 743 O O . VAL A 1 95 ? 3.978 10.645 -4.937 1.00 95.31 95 VAL A O 1
ATOM 746 N N . HIS A 1 96 ? 4.831 10.049 -6.931 1.00 94.44 96 HIS A N 1
ATOM 747 C CA . HIS A 1 96 ? 6.126 10.686 -6.735 1.00 94.44 96 HIS A CA 1
ATOM 748 C C . HIS A 1 96 ? 5.978 12.195 -6.524 1.00 94.44 96 HIS A C 1
ATOM 750 O O . HIS A 1 96 ? 6.439 12.711 -5.512 1.00 94.44 96 HIS A O 1
ATOM 756 N N . GLU A 1 97 ? 5.273 12.899 -7.413 1.00 93.00 97 GLU A N 1
ATOM 757 C CA . GLU A 1 97 ? 5.092 14.354 -7.319 1.00 93.00 97 GLU A CA 1
ATOM 758 C C . GLU A 1 97 ? 4.438 14.788 -6.002 1.00 93.00 97 GLU A C 1
ATOM 760 O O . GLU A 1 97 ? 4.894 15.736 -5.358 1.00 93.00 97 GLU A O 1
ATOM 765 N N . ARG A 1 98 ? 3.389 14.080 -5.567 1.00 92.81 98 ARG A N 1
ATOM 766 C CA . ARG A 1 98 ? 2.706 14.396 -4.306 1.00 92.81 98 ARG A CA 1
ATOM 767 C C . ARG A 1 98 ? 3.547 14.068 -3.078 1.00 92.81 98 ARG A C 1
ATOM 769 O O . ARG A 1 98 ? 3.509 14.819 -2.105 1.00 92.81 98 ARG A O 1
ATOM 776 N N . SER A 1 99 ? 4.317 12.988 -3.127 1.00 91.69 99 SER A N 1
ATOM 777 C CA . SER A 1 99 ? 5.239 12.622 -2.051 1.00 91.69 99 SER A CA 1
ATOM 778 C C . SER A 1 99 ? 6.430 13.576 -1.948 1.00 91.69 99 SER A C 1
ATOM 780 O O . SER A 1 99 ? 6.843 13.896 -0.838 1.00 91.69 99 SER A O 1
ATOM 782 N N . GLU A 1 100 ? 6.955 14.088 -3.067 1.00 90.62 100 GLU A N 1
ATOM 783 C CA . GLU A 1 100 ? 7.972 15.152 -3.062 1.00 90.62 100 GLU A CA 1
ATOM 784 C C . GLU A 1 100 ? 7.442 16.424 -2.393 1.00 90.62 100 GLU A C 1
ATOM 786 O O . GLU A 1 100 ? 8.124 17.024 -1.563 1.00 90.62 100 GLU A O 1
ATOM 791 N N . ALA A 1 101 ? 6.207 16.820 -2.717 1.00 87.50 101 ALA A N 1
ATOM 792 C CA . ALA A 1 101 ? 5.569 17.974 -2.090 1.00 87.50 101 ALA A CA 1
ATOM 793 C C . ALA A 1 101 ? 5.369 17.774 -0.577 1.00 87.50 101 ALA A C 1
ATOM 795 O O . ALA A 1 101 ? 5.591 18.706 0.194 1.00 87.50 101 ALA A O 1
ATOM 796 N N . ALA A 1 102 ? 4.991 16.564 -0.153 1.00 88.75 102 ALA A N 1
ATOM 797 C CA . ALA A 1 102 ? 4.870 16.205 1.259 1.00 88.75 102 ALA A CA 1
ATOM 798 C C . ALA A 1 102 ? 6.221 16.275 1.989 1.00 88.75 102 ALA A C 1
ATOM 800 O O . ALA A 1 102 ? 6.334 16.927 3.024 1.00 88.75 102 ALA A O 1
ATOM 801 N N . ALA A 1 103 ? 7.269 15.670 1.421 1.00 86.56 103 ALA A N 1
ATOM 802 C CA . ALA A 1 103 ? 8.604 15.659 2.017 1.00 86.56 103 ALA A CA 1
ATOM 803 C C . ALA A 1 103 ? 9.204 17.069 2.152 1.00 86.56 103 ALA A C 1
ATOM 805 O O . ALA A 1 103 ? 9.834 17.371 3.162 1.00 86.56 103 ALA A O 1
ATOM 806 N N . ALA A 1 104 ? 8.970 17.947 1.172 1.00 85.19 104 ALA A N 1
ATOM 807 C CA . ALA A 1 104 ? 9.415 19.339 1.228 1.00 85.19 104 ALA A CA 1
ATOM 808 C C . ALA A 1 104 ? 8.658 20.184 2.273 1.00 85.19 104 ALA A C 1
ATOM 810 O O . ALA A 1 104 ? 9.189 21.186 2.749 1.00 85.19 104 ALA A O 1
ATOM 811 N N . ALA A 1 105 ? 7.420 19.814 2.613 1.00 81.56 105 ALA A N 1
ATOM 812 C CA . ALA A 1 105 ? 6.622 20.499 3.629 1.00 81.56 105 ALA A CA 1
ATOM 813 C C . ALA A 1 105 ? 6.946 20.010 5.052 1.00 81.56 105 ALA A C 1
ATOM 815 O O . ALA A 1 105 ? 7.011 20.819 5.976 1.00 81.56 105 ALA A O 1
ATOM 816 N N . ALA A 1 106 ? 7.216 18.710 5.213 1.00 70.88 106 ALA A N 1
ATOM 817 C CA . ALA A 1 106 ? 7.469 18.062 6.502 1.00 70.88 106 ALA A CA 1
ATOM 818 C C . ALA A 1 106 ? 8.710 18.588 7.252 1.00 70.88 106 ALA A C 1
ATOM 820 O O . ALA A 1 106 ? 8.825 18.389 8.457 1.00 70.88 106 ALA A O 1
ATOM 821 N N . THR A 1 107 ? 9.633 19.282 6.581 1.00 62.78 107 THR A N 1
ATOM 822 C CA . THR A 1 107 ? 10.790 19.926 7.226 1.00 62.78 107 THR A CA 1
ATOM 823 C C . THR A 1 107 ? 10.435 21.150 8.076 1.00 62.78 107 THR A C 1
ATOM 825 O O . THR A 1 107 ? 11.303 21.628 8.802 1.00 62.78 107 THR A O 1
ATOM 828 N N . ASN A 1 108 ? 9.202 21.668 7.993 1.00 56.53 108 ASN A N 1
ATOM 829 C CA . ASN A 1 108 ? 8.839 22.962 8.582 1.00 56.53 108 ASN A CA 1
ATOM 830 C C . ASN A 1 108 ? 7.895 22.898 9.795 1.00 56.53 108 ASN A C 1
ATOM 832 O O . ASN A 1 108 ? 7.706 23.939 10.416 1.00 56.53 108 ASN A O 1
ATOM 836 N N . ASP A 1 109 ? 7.331 21.739 10.157 1.00 52.88 109 ASP A N 1
ATOM 837 C CA . ASP A 1 109 ? 6.484 21.628 11.355 1.00 52.88 109 ASP A CA 1
ATOM 838 C C . ASP A 1 109 ? 6.349 20.166 11.848 1.00 52.88 109 ASP A C 1
ATOM 840 O O . ASP A 1 109 ? 5.873 19.314 11.090 1.00 52.88 109 ASP A O 1
ATOM 844 N N . PRO A 1 110 ? 6.795 19.825 13.074 1.00 50.50 110 PRO A N 1
ATOM 845 C CA . PRO A 1 110 ? 6.699 18.471 13.621 1.00 50.50 110 PRO A CA 1
ATOM 846 C C . PRO A 1 110 ? 5.381 18.181 14.362 1.00 50.50 110 PRO A C 1
ATOM 848 O O . PRO A 1 110 ? 5.175 17.040 14.785 1.00 50.50 110 PRO A O 1
ATOM 851 N N . GLU A 1 111 ? 4.488 19.160 14.547 1.00 51.91 111 GLU A N 1
ATOM 852 C CA . GLU A 1 111 ? 3.250 18.938 15.301 1.00 51.91 111 GLU A CA 1
ATOM 853 C C . GLU A 1 111 ? 2.160 18.285 14.439 1.00 51.91 111 GLU A C 1
ATOM 855 O O . GLU A 1 111 ? 1.613 18.876 13.513 1.00 51.91 111 GLU A O 1
ATOM 860 N N . CYS A 1 112 ? 1.895 17.014 14.763 1.00 51.16 112 CYS A N 1
ATOM 861 C CA . CYS A 1 112 ? 0.787 16.145 14.350 1.00 51.16 112 CYS A CA 1
ATOM 862 C C . CYS A 1 112 ? -0.247 16.798 13.410 1.00 51.16 112 CYS A C 1
ATOM 864 O O . CYS A 1 112 ? -1.302 17.285 13.817 1.00 51.16 112 CYS A O 1
ATOM 866 N N . SER A 1 113 ? 0.063 16.786 12.117 1.00 58.12 113 SER A N 1
ATOM 867 C CA . SER A 1 113 ? -0.837 17.242 11.063 1.00 58.12 113 SER A CA 1
ATOM 868 C C . SER A 1 113 ? -2.131 16.418 11.040 1.00 58.12 113 SER A C 1
ATOM 870 O O . SER A 1 113 ? -2.076 15.201 11.215 1.00 58.12 113 SER A O 1
ATOM 872 N N . ALA A 1 114 ? -3.263 17.048 10.704 1.00 71.19 114 ALA A N 1
ATOM 873 C CA . ALA A 1 114 ? -4.606 16.457 10.569 1.00 71.19 114 ALA A CA 1
ATOM 874 C C . ALA A 1 114 ? -4.764 15.379 9.463 1.00 71.19 114 ALA A C 1
ATOM 876 O O . ALA A 1 114 ? -5.864 15.156 8.956 1.00 71.19 114 ALA A O 1
ATOM 877 N N . TRP A 1 115 ? -3.676 14.745 9.028 1.00 85.38 115 TRP A N 1
ATOM 878 C CA . TRP A 1 115 ? -3.710 13.691 8.030 1.00 85.38 115 TRP A CA 1
ATOM 879 C C . TRP A 1 115 ? -4.289 12.403 8.610 1.00 85.38 115 TRP A C 1
ATOM 881 O O . TRP A 1 115 ? -3.812 11.876 9.613 1.00 85.38 115 TRP A O 1
ATOM 891 N N . ASP A 1 116 ? -5.302 11.879 7.929 1.00 88.50 116 ASP A N 1
ATOM 892 C CA . ASP A 1 116 ? -5.926 10.616 8.285 1.00 88.50 116 ASP A CA 1
ATOM 893 C C . ASP A 1 116 ? -5.046 9.432 7.851 1.00 88.50 116 ASP A C 1
ATOM 895 O O . ASP A 1 116 ? -4.974 9.075 6.671 1.00 88.50 116 ASP A O 1
ATOM 899 N N . ALA A 1 117 ? -4.372 8.813 8.821 1.00 91.00 117 ALA A N 1
ATOM 900 C CA . ALA A 1 117 ? -3.553 7.626 8.595 1.00 91.00 117 ALA A CA 1
ATOM 901 C C . ALA A 1 117 ? -4.372 6.319 8.556 1.00 91.00 117 ALA A C 1
ATOM 903 O O . ALA A 1 117 ? -3.836 5.277 8.157 1.00 91.00 117 ALA A O 1
ATOM 904 N N . ALA A 1 118 ? -5.660 6.337 8.926 1.00 91.56 118 ALA A N 1
ATOM 905 C CA . ALA A 1 118 ? -6.491 5.137 9.022 1.00 91.56 118 ALA A CA 1
ATOM 906 C C . ALA A 1 118 ? -6.589 4.338 7.703 1.00 91.56 118 ALA A C 1
ATOM 908 O O . ALA A 1 118 ? -6.482 3.103 7.755 1.00 91.56 118 ALA A O 1
ATOM 909 N N . PRO A 1 119 ? -6.707 4.962 6.508 1.00 93.88 119 PRO A N 1
ATOM 910 C CA . PRO A 1 119 ? -6.692 4.232 5.241 1.00 93.88 119 PRO A CA 1
ATOM 911 C C . PRO A 1 119 ? -5.383 3.472 5.002 1.00 93.88 119 PRO A C 1
ATOM 913 O O . PRO A 1 119 ? -5.407 2.331 4.539 1.00 93.88 119 PRO A O 1
ATOM 916 N N . TRP A 1 120 ? -4.244 4.075 5.349 1.00 94.88 120 TRP A N 1
ATOM 917 C CA . TRP A 1 120 ? -2.917 3.488 5.145 1.00 94.88 120 TRP A CA 1
ATOM 918 C C . TRP A 1 120 ? -2.615 2.370 6.131 1.00 94.88 120 TRP A C 1
ATOM 920 O O . TRP A 1 120 ? -2.124 1.319 5.725 1.00 94.88 120 TRP A O 1
ATOM 930 N N . LEU A 1 121 ? -2.975 2.552 7.401 1.00 93.50 121 LEU A N 1
ATOM 931 C CA . LEU A 1 121 ? -2.882 1.493 8.401 1.00 93.50 121 LEU A CA 1
ATOM 932 C C . LEU A 1 121 ? -3.780 0.307 8.017 1.00 93.50 121 LEU A C 1
ATOM 934 O O . LEU A 1 121 ? -3.311 -0.827 7.988 1.00 93.50 121 LEU A O 1
ATOM 938 N N . SER A 1 122 ? -5.029 0.551 7.604 1.00 93.38 122 SER A N 1
ATOM 939 C CA . SER A 1 122 ? -5.925 -0.512 7.114 1.00 93.38 122 SER A CA 1
ATOM 940 C C . SER A 1 122 ? -5.328 -1.249 5.910 1.00 93.38 122 SER A C 1
ATOM 942 O O . SER A 1 122 ? -5.373 -2.480 5.844 1.00 93.38 122 SER A O 1
ATOM 944 N N . ALA A 1 123 ? -4.729 -0.510 4.968 1.00 95.12 123 ALA A N 1
ATOM 945 C CA . ALA A 1 123 ? -4.055 -1.091 3.813 1.00 95.12 123 ALA A CA 1
ATOM 946 C C . ALA A 1 123 ? -2.816 -1.905 4.195 1.00 95.12 123 ALA A C 1
ATOM 948 O O . ALA A 1 123 ? -2.592 -2.936 3.571 1.00 95.12 123 ALA A O 1
ATOM 949 N N . ALA A 1 124 ? -2.054 -1.517 5.221 1.00 93.81 124 ALA A N 1
ATOM 950 C CA . ALA A 1 124 ? -0.903 -2.284 5.698 1.00 93.81 124 ALA A CA 1
ATOM 951 C C . ALA A 1 124 ? -1.306 -3.696 6.150 1.00 93.81 124 ALA A C 1
ATOM 953 O O . ALA A 1 124 ? -0.720 -4.686 5.706 1.00 93.81 124 ALA A O 1
ATOM 954 N N . PHE A 1 125 ? -2.347 -3.805 6.981 1.00 90.88 125 PHE A N 1
ATOM 955 C CA . PHE A 1 125 ? -2.835 -5.101 7.462 1.00 90.88 125 PHE A CA 1
ATOM 956 C C . PHE A 1 125 ? -3.512 -5.912 6.353 1.00 90.88 125 PHE A C 1
ATOM 958 O O . PHE A 1 125 ? -3.235 -7.103 6.211 1.00 90.88 125 PHE A O 1
ATOM 965 N N . ALA A 1 126 ? -4.320 -5.272 5.502 1.00 92.75 126 ALA A N 1
ATOM 966 C CA . ALA A 1 126 ? -4.914 -5.943 4.347 1.00 92.75 126 ALA A CA 1
ATOM 967 C C . ALA A 1 126 ? -3.845 -6.459 3.369 1.00 92.75 126 ALA A C 1
ATOM 969 O O . ALA A 1 126 ? -3.931 -7.590 2.888 1.00 92.75 126 ALA A O 1
ATOM 970 N N . ALA A 1 127 ? -2.812 -5.661 3.095 1.00 93.62 127 ALA A N 1
ATOM 971 C CA . ALA A 1 127 ? -1.715 -6.045 2.222 1.00 93.62 127 ALA A CA 1
ATOM 972 C C . ALA A 1 127 ? -0.889 -7.182 2.830 1.00 93.62 127 ALA A C 1
ATOM 974 O O . ALA A 1 127 ? -0.557 -8.121 2.112 1.00 93.62 127 ALA A O 1
ATOM 975 N N . ARG A 1 128 ? -0.623 -7.168 4.142 1.00 91.38 128 ARG A N 1
ATOM 976 C CA . ARG A 1 128 ? 0.010 -8.294 4.847 1.00 91.38 128 ARG A CA 1
ATOM 977 C C . ARG A 1 128 ? -0.809 -9.579 4.707 1.00 91.38 128 ARG A C 1
ATOM 979 O O . ARG A 1 128 ? -0.257 -10.605 4.315 1.00 91.38 128 ARG A O 1
ATOM 986 N N . ASP A 1 129 ? -2.111 -9.534 4.967 1.00 91.12 129 ASP A N 1
ATOM 987 C CA . ASP A 1 129 ? -2.979 -10.710 4.844 1.00 91.12 129 ASP A CA 1
ATOM 988 C C . ASP A 1 129 ? -2.993 -11.266 3.419 1.00 91.12 129 ASP A C 1
ATOM 990 O O . ASP A 1 129 ? -2.829 -12.469 3.202 1.00 91.12 129 ASP A O 1
ATOM 994 N N . HIS A 1 130 ? -3.174 -10.396 2.429 1.00 93.62 130 HIS A N 1
ATOM 995 C CA . HIS A 1 130 ? -3.255 -10.819 1.040 1.00 93.62 130 HIS A CA 1
ATOM 996 C C . HIS A 1 130 ? -1.902 -11.274 0.497 1.00 93.62 130 HIS A C 1
ATOM 998 O O . HIS A 1 130 ? -1.809 -12.380 -0.026 1.00 93.62 130 HIS A O 1
ATOM 1004 N N . LEU A 1 131 ? -0.851 -10.472 0.645 1.00 93.75 131 LEU A N 1
ATOM 1005 C CA . LEU A 1 131 ? 0.441 -10.735 0.018 1.00 93.75 131 LEU A CA 1
ATOM 1006 C C . LEU A 1 131 ? 1.293 -11.732 0.808 1.00 93.75 131 LEU A C 1
ATOM 1008 O O . LEU A 1 131 ? 1.847 -12.655 0.221 1.00 93.75 131 LEU A O 1
ATOM 1012 N N . VAL A 1 132 ? 1.392 -11.588 2.131 1.00 91.19 132 VAL A N 1
ATOM 1013 C CA . VAL A 1 132 ? 2.295 -12.422 2.944 1.00 91.19 132 VAL A CA 1
ATOM 1014 C C . VAL A 1 132 ? 1.652 -13.761 3.290 1.00 91.19 132 VAL A C 1
ATOM 1016 O O . VAL A 1 132 ? 2.279 -14.807 3.093 1.00 91.19 132 VAL A O 1
ATOM 1019 N N . LEU A 1 133 ? 0.408 -13.738 3.784 1.00 89.38 133 LEU A N 1
ATOM 1020 C CA . LEU A 1 133 ? -0.272 -14.946 4.268 1.00 89.38 133 LEU A CA 1
ATOM 1021 C C . LEU A 1 133 ? -0.937 -15.738 3.140 1.00 89.38 133 LEU A C 1
ATOM 1023 O O . LEU A 1 133 ? -0.885 -16.965 3.149 1.00 89.38 133 LEU A O 1
ATOM 1027 N N . ARG A 1 134 ? -1.548 -15.052 2.166 1.00 90.88 134 ARG A N 1
ATOM 1028 C CA . ARG A 1 134 ? -2.304 -15.695 1.077 1.00 90.88 134 ARG A CA 1
ATOM 1029 C C . ARG A 1 134 ? -1.572 -15.715 -0.263 1.00 90.88 134 ARG A C 1
ATOM 1031 O O . ARG A 1 134 ? -2.028 -16.396 -1.166 1.00 90.88 134 ARG A O 1
ATOM 1038 N N . SER A 1 135 ? -0.437 -15.026 -0.397 1.00 91.44 135 SER A N 1
ATOM 1039 C CA . SER A 1 135 ? 0.335 -14.930 -1.651 1.00 91.44 135 SER A CA 1
ATOM 1040 C C . SER A 1 135 ? -0.450 -14.343 -2.834 1.00 91.44 135 SER A C 1
ATOM 1042 O O . SER A 1 135 ? -0.227 -14.704 -3.983 1.00 91.44 135 SER A O 1
ATOM 1044 N N . HIS A 1 136 ? -1.389 -13.435 -2.564 1.00 93.62 136 HIS A N 1
ATOM 1045 C CA . HIS A 1 136 ? -2.196 -12.737 -3.563 1.00 93.62 136 HIS A CA 1
ATOM 1046 C C . HIS A 1 136 ? -1.758 -11.266 -3.643 1.00 93.62 136 HIS A C 1
ATOM 1048 O O . HIS A 1 136 ? -2.178 -10.436 -2.832 1.00 93.62 136 HIS A O 1
ATOM 1054 N N . ALA A 1 137 ? -0.931 -10.920 -4.630 1.00 93.50 137 ALA A N 1
ATOM 1055 C CA . ALA A 1 137 ? -0.366 -9.575 -4.732 1.00 93.50 137 ALA A CA 1
ATOM 1056 C C . ALA A 1 137 ? -1.347 -8.512 -5.249 1.00 93.50 137 ALA A C 1
ATOM 1058 O O . ALA A 1 137 ? -1.320 -7.380 -4.767 1.00 93.50 137 ALA A O 1
ATOM 1059 N N . TYR A 1 138 ? -2.248 -8.855 -6.178 1.00 95.44 138 TYR A N 1
ATOM 1060 C CA . TYR A 1 138 ? -3.200 -7.879 -6.722 1.00 95.44 138 TYR A CA 1
ATOM 1061 C C . TYR A 1 138 ? -4.147 -7.290 -5.656 1.00 95.44 138 TYR A C 1
ATOM 1063 O O . TYR A 1 138 ? -4.219 -6.064 -5.558 1.00 95.44 138 TYR A O 1
ATOM 1071 N N . PRO A 1 139 ? -4.818 -8.088 -4.797 1.00 95.56 139 PRO A N 1
ATOM 1072 C CA . PRO A 1 139 ? -5.639 -7.536 -3.717 1.00 95.56 139 PRO A CA 1
ATOM 1073 C C . PRO A 1 139 ? -4.848 -6.657 -2.736 1.00 95.56 139 PRO A C 1
ATOM 1075 O O . PRO A 1 139 ? -5.377 -5.664 -2.240 1.00 95.56 139 PRO A O 1
ATOM 1078 N N . ALA A 1 140 ? -3.571 -6.973 -2.494 1.00 95.75 140 ALA A N 1
ATOM 1079 C CA . ALA A 1 140 ? -2.693 -6.143 -1.672 1.00 95.75 140 ALA A CA 1
ATOM 1080 C C . ALA A 1 140 ? -2.400 -4.784 -2.337 1.00 95.75 140 ALA A C 1
ATOM 1082 O O . ALA A 1 140 ? -2.569 -3.740 -1.706 1.00 95.75 140 ALA A O 1
ATOM 1083 N N . LEU A 1 141 ? -2.056 -4.776 -3.630 1.00 97.12 141 LEU A N 1
ATOM 1084 C CA . LEU A 1 141 ? -1.887 -3.547 -4.413 1.00 97.12 141 LEU A CA 1
ATOM 1085 C C . LEU A 1 141 ? -3.188 -2.728 -4.473 1.00 97.12 141 LEU A C 1
ATOM 1087 O O . LEU A 1 141 ? -3.159 -1.501 -4.368 1.00 97.12 141 LEU A O 1
ATOM 1091 N N . ALA A 1 142 ? -4.339 -3.388 -4.615 1.00 97.06 142 ALA A N 1
ATOM 1092 C CA . ALA A 1 142 ? -5.644 -2.734 -4.626 1.00 97.06 142 ALA A CA 1
ATOM 1093 C C . ALA A 1 142 ? -5.945 -2.032 -3.290 1.00 97.06 142 ALA A C 1
ATOM 1095 O O . ALA A 1 142 ? -6.456 -0.910 -3.299 1.00 97.06 142 ALA A O 1
ATOM 1096 N N . ALA A 1 143 ? -5.577 -2.638 -2.155 1.00 96.06 143 ALA A N 1
ATOM 1097 C CA . ALA A 1 143 ? -5.691 -2.005 -0.841 1.00 96.06 143 ALA A CA 1
ATOM 1098 C C . ALA A 1 143 ? -4.828 -0.734 -0.742 1.00 96.06 143 ALA A C 1
ATOM 1100 O O . ALA A 1 143 ? -5.324 0.309 -0.314 1.00 96.06 143 ALA A O 1
ATOM 1101 N N . VAL A 1 144 ? -3.582 -0.780 -1.228 1.00 97.06 144 VAL A N 1
ATOM 1102 C CA . VAL A 1 144 ? -2.684 0.391 -1.269 1.00 97.06 144 VAL A CA 1
ATOM 1103 C C . VAL A 1 144 ? -3.229 1.492 -2.186 1.00 97.06 144 VAL A C 1
ATOM 1105 O O . VAL A 1 144 ? -3.275 2.660 -1.803 1.00 97.06 144 VAL A O 1
ATOM 1108 N N . ARG A 1 145 ? -3.724 1.140 -3.379 1.00 97.44 145 ARG A N 1
ATOM 1109 C CA . ARG A 1 145 ? -4.370 2.098 -4.298 1.00 97.44 145 ARG A CA 1
ATOM 1110 C C . ARG A 1 145 ? -5.624 2.729 -3.689 1.00 97.44 145 ARG A C 1
ATOM 1112 O O . ARG A 1 145 ? -5.861 3.923 -3.877 1.00 97.44 145 ARG A O 1
ATOM 1119 N N . LYS A 1 146 ? -6.420 1.953 -2.945 1.00 96.50 146 LYS A N 1
ATOM 1120 C CA . LYS A 1 146 ? -7.596 2.456 -2.223 1.00 96.50 146 LYS A CA 1
ATOM 1121 C C . LYS A 1 146 ? -7.192 3.454 -1.137 1.00 96.50 146 LYS A C 1
ATOM 1123 O O . LYS A 1 146 ? -7.789 4.527 -1.086 1.00 96.50 146 LYS A O 1
ATOM 1128 N N . ALA A 1 147 ? -6.165 3.146 -0.341 1.00 96.38 147 ALA A N 1
ATOM 1129 C CA . ALA A 1 147 ? -5.628 4.073 0.657 1.00 96.38 147 ALA A CA 1
ATOM 1130 C C . ALA A 1 147 ? -5.134 5.373 0.016 1.00 96.38 147 ALA A C 1
ATOM 1132 O O . ALA A 1 147 ? -5.508 6.452 0.464 1.00 96.38 147 ALA A O 1
ATOM 1133 N N . TRP A 1 148 ? -4.407 5.282 -1.103 1.00 96.19 148 TRP A N 1
ATOM 1134 C CA . TRP A 1 148 ? -3.978 6.459 -1.862 1.00 96.19 148 TRP A CA 1
ATOM 1135 C C . TRP A 1 148 ? -5.146 7.323 -2.344 1.00 96.19 148 TRP A C 1
ATOM 1137 O O . TRP A 1 148 ? -5.070 8.546 -2.296 1.00 96.19 148 TRP A O 1
ATOM 1147 N N . LYS A 1 149 ? -6.243 6.715 -2.810 1.00 95.56 149 LYS A N 1
ATOM 1148 C CA . LYS A 1 149 ? -7.433 7.465 -3.239 1.00 95.56 149 LYS A CA 1
ATOM 1149 C C . LYS A 1 149 ? -8.107 8.198 -2.072 1.00 95.56 149 LYS A C 1
ATOM 1151 O O . LYS A 1 149 ? -8.636 9.284 -2.281 1.00 95.56 149 LYS A O 1
ATOM 1156 N N . GLN A 1 150 ? -8.123 7.593 -0.885 1.00 94.00 150 GLN A N 1
ATOM 1157 C CA . GLN A 1 150 ? -8.800 8.128 0.302 1.00 94.00 150 GLN A CA 1
ATOM 1158 C C . GLN A 1 150 ? -7.963 9.185 1.033 1.00 94.00 150 GLN A C 1
ATOM 1160 O O . GLN A 1 150 ? -8.492 10.227 1.400 1.00 94.00 150 GLN A O 1
ATOM 1165 N N . ALA A 1 151 ? -6.665 8.938 1.194 1.00 93.44 151 ALA A N 1
ATOM 1166 C CA . ALA A 1 151 ? -5.731 9.807 1.901 1.00 93.44 151 ALA A CA 1
ATOM 1167 C C . ALA A 1 151 ? -4.410 9.921 1.113 1.00 93.44 151 ALA A C 1
ATOM 1169 O O . ALA A 1 151 ? -3.390 9.371 1.533 1.00 93.44 151 ALA A O 1
ATOM 1170 N N . PRO A 1 152 ? -4.395 10.583 -0.059 1.00 92.75 152 PRO A N 1
ATOM 1171 C CA . PRO A 1 152 ? -3.184 10.710 -0.870 1.00 92.75 152 PRO A CA 1
ATOM 1172 C C . PRO A 1 152 ? -2.083 11.470 -0.123 1.00 92.75 152 PRO A C 1
ATOM 1174 O O . PRO A 1 152 ? -2.373 12.273 0.766 1.00 92.75 152 PRO A O 1
ATOM 1177 N N . ALA A 1 153 ? -0.824 11.287 -0.539 1.00 90.25 153 ALA A N 1
ATOM 1178 C CA . ALA A 1 153 ? 0.246 12.150 -0.051 1.00 90.25 153 ALA A CA 1
ATOM 1179 C C . ALA A 1 153 ? -0.040 13.619 -0.410 1.00 90.25 153 ALA A C 1
ATOM 1181 O O . ALA A 1 153 ? -0.659 13.927 -1.435 1.00 90.25 153 ALA A O 1
ATOM 1182 N N . GLY A 1 154 ? 0.410 14.533 0.437 1.00 85.19 154 GLY A N 1
ATOM 1183 C CA . GLY A 1 154 ? 0.233 15.967 0.268 1.00 85.19 1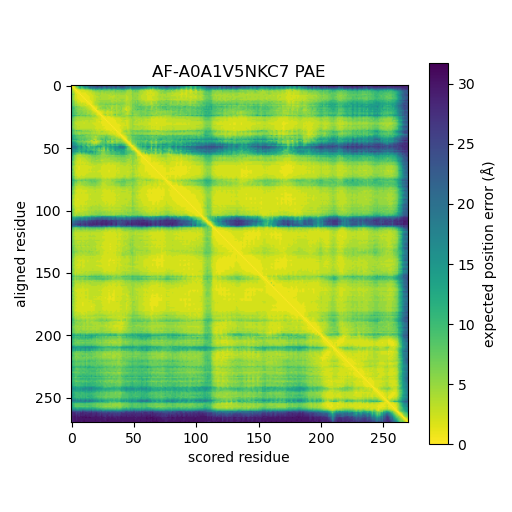54 GLY A CA 1
ATOM 1184 C C . GLY A 1 154 ? 0.995 16.739 1.343 1.00 85.19 154 GLY A C 1
ATOM 1185 O O . GLY A 1 154 ? 1.565 16.119 2.238 1.00 85.19 154 GLY A O 1
ATOM 1186 N N . PRO A 1 155 ? 0.997 18.080 1.292 1.00 83.94 155 PRO A N 1
ATOM 1187 C CA . PRO A 1 155 ? 1.783 18.908 2.212 1.00 83.94 155 PRO A CA 1
ATOM 1188 C C . PRO A 1 155 ? 1.462 18.686 3.695 1.00 83.94 155 PRO A C 1
ATOM 1190 O O . PRO A 1 155 ? 2.304 18.928 4.546 1.00 83.94 155 PRO A O 1
ATOM 1193 N N . ALA A 1 156 ? 0.248 18.218 3.996 1.00 84.62 156 ALA A N 1
ATOM 1194 C CA . ALA A 1 156 ? -0.198 17.914 5.348 1.00 84.62 156 ALA A CA 1
ATOM 1195 C C . ALA A 1 156 ? 0.187 16.504 5.823 1.00 84.62 156 ALA A C 1
ATOM 1197 O O . ALA A 1 156 ? -0.251 16.117 6.891 1.00 84.62 156 ALA A O 1
ATOM 1198 N N . VAL A 1 157 ? 0.912 15.695 5.044 1.00 89.06 157 VAL A N 1
ATOM 1199 C CA . VAL A 1 157 ? 1.312 14.347 5.477 1.00 89.06 157 VAL A CA 1
ATOM 1200 C C . VAL A 1 157 ? 2.602 14.437 6.287 1.00 89.06 157 VAL A C 1
ATOM 1202 O O . VAL A 1 157 ? 3.593 14.961 5.774 1.00 89.06 157 VAL A O 1
ATOM 1205 N N . PRO A 1 158 ? 2.639 13.896 7.518 1.00 87.88 158 PRO A N 1
ATOM 1206 C CA . PRO A 1 158 ? 3.834 13.952 8.343 1.00 87.88 158 PRO A CA 1
ATOM 1207 C C . PRO A 1 158 ? 4.914 13.024 7.775 1.00 87.88 158 PRO A C 1
ATOM 1209 O O . PRO A 1 158 ? 4.614 12.062 7.063 1.00 87.88 158 PRO A O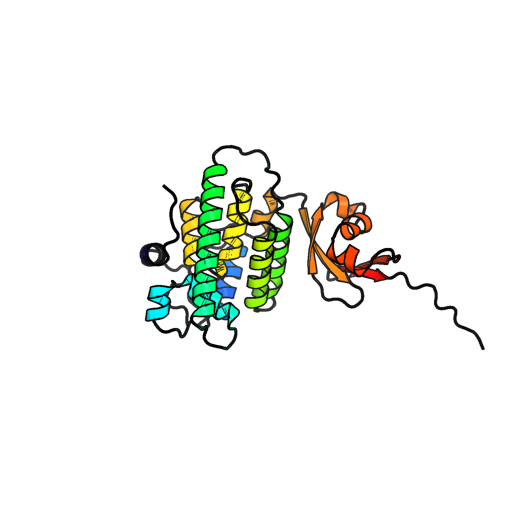 1
ATOM 1212 N N . GLY A 1 159 ? 6.179 13.242 8.145 1.00 88.31 159 GLY A N 1
ATOM 1213 C CA . GLY A 1 159 ? 7.293 12.397 7.687 1.00 88.31 159 GLY A CA 1
ATOM 1214 C C . GLY A 1 159 ? 7.080 10.902 7.974 1.00 88.31 159 GLY A C 1
ATOM 1215 O O . GLY A 1 159 ? 7.348 10.058 7.120 1.00 88.31 159 GLY A O 1
ATOM 1216 N N . ALA A 1 160 ? 6.494 10.563 9.129 1.00 89.38 160 ALA A N 1
ATOM 1217 C CA . ALA A 1 160 ? 6.091 9.191 9.453 1.00 89.38 160 ALA A CA 1
ATOM 1218 C C . ALA A 1 160 ? 5.039 8.627 8.476 1.00 89.38 160 ALA A C 1
ATOM 1220 O O . ALA A 1 160 ? 5.098 7.454 8.110 1.00 89.38 160 ALA A O 1
ATOM 1221 N N . GLY A 1 161 ? 4.109 9.464 8.008 1.00 91.25 161 GLY A N 1
ATOM 1222 C CA . GLY A 1 161 ? 3.110 9.101 7.003 1.00 91.25 161 GLY A CA 1
ATOM 1223 C C . GLY A 1 161 ? 3.733 8.836 5.640 1.00 91.25 161 GLY A C 1
ATOM 1224 O O . GLY A 1 161 ? 3.458 7.808 5.025 1.00 91.25 161 GLY A O 1
ATOM 1225 N N . VAL A 1 162 ? 4.648 9.704 5.206 1.00 91.75 162 VAL A N 1
ATOM 1226 C CA . VAL A 1 162 ? 5.419 9.501 3.969 1.00 91.75 162 VAL A CA 1
ATOM 1227 C C . VAL A 1 162 ? 6.216 8.193 4.041 1.00 91.75 162 VAL A C 1
ATOM 1229 O O . VAL A 1 162 ? 6.172 7.391 3.105 1.00 91.75 162 VAL A O 1
ATOM 1232 N N . ARG A 1 163 ? 6.871 7.923 5.176 1.00 92.44 163 ARG A N 1
ATOM 1233 C CA . ARG A 1 163 ? 7.597 6.668 5.421 1.00 92.44 163 ARG A CA 1
ATOM 1234 C C . ARG A 1 163 ? 6.683 5.442 5.323 1.00 92.44 163 ARG A C 1
ATOM 1236 O O . ARG A 1 163 ? 7.055 4.466 4.668 1.00 92.44 163 ARG A O 1
ATOM 1243 N N . LEU A 1 164 ? 5.494 5.485 5.932 1.00 93.69 164 LEU A N 1
ATOM 1244 C CA . LEU A 1 164 ? 4.502 4.405 5.857 1.00 93.69 164 LEU A CA 1
ATOM 1245 C C . LEU A 1 164 ? 4.071 4.142 4.406 1.00 93.69 164 LEU A C 1
ATOM 1247 O O . LEU A 1 164 ? 4.114 2.996 3.957 1.00 93.69 164 LEU A O 1
ATOM 1251 N N . ILE A 1 165 ? 3.720 5.195 3.660 1.00 95.19 165 ILE A N 1
ATOM 1252 C CA . ILE A 1 165 ? 3.300 5.111 2.252 1.00 95.19 165 ILE A CA 1
ATOM 1253 C C . ILE A 1 165 ? 4.344 4.371 1.413 1.00 95.19 165 ILE A C 1
ATOM 1255 O O . ILE A 1 165 ? 4.028 3.385 0.743 1.00 95.19 165 ILE A O 1
ATOM 1259 N N . TRP A 1 166 ? 5.599 4.819 1.466 1.00 95.12 166 TRP A N 1
ATOM 1260 C CA . TRP A 1 166 ? 6.661 4.245 0.641 1.00 95.12 166 TRP A CA 1
ATOM 1261 C C . TRP A 1 166 ? 7.066 2.840 1.078 1.00 95.12 166 TRP A C 1
ATOM 1263 O O . TRP A 1 166 ? 7.360 2.001 0.225 1.00 95.12 166 TRP A O 1
ATOM 1273 N N . SER A 1 167 ? 6.985 2.538 2.375 1.00 94.06 167 SER A N 1
ATOM 1274 C CA . SER A 1 167 ? 7.206 1.179 2.882 1.00 94.06 167 SER A CA 1
ATOM 1275 C C . SER A 1 167 ? 6.142 0.193 2.382 1.00 94.06 167 SER A C 1
ATOM 1277 O O . SER A 1 167 ? 6.454 -0.966 2.106 1.00 94.06 167 SER A O 1
ATOM 1279 N N . LEU A 1 168 ? 4.888 0.635 2.210 1.00 95.38 168 LEU A N 1
ATOM 1280 C CA . LEU A 1 168 ? 3.827 -0.192 1.618 1.00 95.38 168 LEU A CA 1
ATOM 1281 C C . LEU A 1 168 ? 3.909 -0.294 0.092 1.00 95.38 168 LEU A C 1
ATOM 1283 O O . LEU A 1 168 ? 3.447 -1.286 -0.469 1.00 95.38 168 LEU A O 1
ATOM 1287 N N . LEU A 1 169 ? 4.487 0.700 -0.586 1.00 95.44 169 LEU A N 1
ATOM 1288 C CA . LEU A 1 169 ? 4.685 0.674 -2.039 1.00 95.44 169 LEU A CA 1
ATOM 1289 C C . LEU A 1 169 ? 5.870 -0.192 -2.472 1.00 95.44 169 LEU A C 1
ATOM 1291 O O . LEU A 1 169 ? 5.852 -0.711 -3.587 1.00 95.44 169 LEU A O 1
ATOM 1295 N N . LEU A 1 170 ? 6.872 -0.371 -1.608 1.00 93.44 170 LEU A N 1
ATOM 1296 C CA . LEU A 1 170 ? 8.126 -1.061 -1.923 1.00 93.44 170 LEU A CA 1
ATOM 1297 C C . LEU A 1 170 ? 7.965 -2.440 -2.595 1.00 93.44 170 LEU A C 1
ATOM 1299 O O . LEU A 1 170 ? 8.701 -2.706 -3.544 1.00 93.44 170 LEU A O 1
ATOM 1303 N N . PRO A 1 171 ? 7.020 -3.319 -2.207 1.00 93.00 171 PRO A N 1
ATOM 1304 C CA . PRO A 1 171 ? 6.851 -4.597 -2.903 1.00 93.00 171 PRO A CA 1
ATOM 1305 C C . PRO A 1 171 ? 6.439 -4.448 -4.376 1.00 93.00 171 PRO A C 1
ATOM 1307 O O . PRO A 1 171 ? 6.784 -5.299 -5.198 1.00 93.00 171 PRO A O 1
ATOM 1310 N N . PHE A 1 172 ? 5.720 -3.369 -4.703 1.00 94.25 172 PHE A N 1
ATOM 1311 C CA . PHE A 1 172 ? 5.055 -3.148 -5.989 1.00 94.25 172 PHE A CA 1
ATOM 1312 C C . PHE A 1 172 ? 5.820 -2.198 -6.919 1.00 94.25 172 PHE A C 1
ATOM 1314 O O . PHE A 1 172 ? 5.784 -2.380 -8.132 1.00 94.25 172 PHE A O 1
ATOM 1321 N N . ALA A 1 173 ? 6.501 -1.199 -6.352 1.00 94.38 173 ALA A N 1
ATOM 1322 C CA . ALA A 1 173 ? 7.327 -0.212 -7.051 1.00 94.38 173 ALA A CA 1
ATOM 1323 C C . ALA A 1 173 ? 8.721 -0.132 -6.395 1.00 94.38 173 ALA A C 1
ATOM 1325 O O . ALA A 1 173 ? 9.066 0.885 -5.783 1.00 94.38 173 ALA A O 1
ATOM 1326 N N . PRO A 1 174 ? 9.494 -1.232 -6.428 1.00 91.62 174 PRO A N 1
ATOM 1327 C CA . PRO A 1 174 ? 10.708 -1.387 -5.633 1.00 91.62 174 PRO A CA 1
ATOM 1328 C C . PRO A 1 174 ? 11.787 -0.346 -5.923 1.00 91.62 174 PRO A C 1
ATOM 1330 O O . PRO A 1 174 ? 12.454 0.085 -4.982 1.00 91.62 174 PRO A O 1
ATOM 1333 N N . LEU A 1 175 ? 11.973 0.071 -7.182 1.00 91.75 175 LEU A N 1
ATOM 1334 C CA . LEU A 1 175 ? 13.044 1.012 -7.514 1.00 91.75 175 LEU A CA 1
ATOM 1335 C C . LEU A 1 175 ? 12.728 2.400 -6.972 1.00 91.75 175 LEU A C 1
ATOM 1337 O O . LEU A 1 175 ? 13.534 3.000 -6.261 1.00 91.75 175 LEU A O 1
ATOM 1341 N N . LEU A 1 176 ? 11.537 2.897 -7.298 1.00 93.44 176 LEU A N 1
ATOM 1342 C CA . LEU A 1 176 ? 11.073 4.210 -6.890 1.00 93.44 176 LEU A CA 1
ATOM 1343 C C . LEU A 1 176 ? 10.966 4.314 -5.369 1.00 93.44 176 LEU A C 1
ATOM 1345 O O . LEU A 1 176 ? 11.440 5.294 -4.799 1.00 93.44 176 LEU A O 1
ATOM 1349 N N . ALA A 1 177 ? 10.389 3.306 -4.708 1.00 94.06 177 ALA A N 1
ATOM 1350 C CA . ALA A 1 177 ? 10.234 3.322 -3.259 1.00 94.06 177 ALA A CA 1
ATOM 1351 C C . ALA A 1 177 ? 11.582 3.301 -2.535 1.00 94.06 177 ALA A C 1
ATOM 1353 O O . ALA A 1 177 ? 11.793 4.120 -1.641 1.00 94.06 177 ALA A O 1
ATOM 1354 N N . ARG A 1 178 ? 12.521 2.437 -2.948 1.00 91.62 178 ARG A N 1
ATOM 1355 C CA . ARG A 1 178 ? 13.870 2.430 -2.368 1.00 91.62 178 ARG A CA 1
ATOM 1356 C C . ARG A 1 178 ? 14.583 3.759 -2.599 1.00 91.62 178 ARG A C 1
ATOM 1358 O O . ARG A 1 178 ? 15.090 4.328 -1.640 1.00 91.62 178 ARG A O 1
ATOM 1365 N N . ALA A 1 179 ? 14.590 4.274 -3.831 1.00 91.50 179 ALA A N 1
ATOM 1366 C CA . ALA A 1 179 ? 15.246 5.545 -4.144 1.00 91.50 179 ALA A CA 1
ATOM 1367 C C . ALA A 1 179 ? 14.690 6.701 -3.302 1.00 91.50 179 ALA A C 1
ATOM 1369 O O . ALA A 1 179 ? 15.445 7.561 -2.844 1.00 91.50 179 ALA A O 1
ATOM 1370 N N . PHE A 1 180 ? 13.372 6.720 -3.083 1.00 92.88 180 PHE A N 1
ATOM 1371 C CA . PHE A 1 180 ? 12.742 7.717 -2.230 1.00 92.88 180 PHE A CA 1
ATOM 1372 C C . PHE A 1 180 ? 13.199 7.568 -0.774 1.00 92.88 180 PHE A C 1
ATOM 1374 O O . PHE A 1 180 ? 13.684 8.541 -0.201 1.00 92.88 180 PHE A O 1
ATOM 1381 N N . LEU A 1 181 ? 13.092 6.359 -0.213 1.00 91.69 181 LEU A N 1
ATOM 1382 C CA . LEU A 1 181 ? 13.430 6.058 1.182 1.00 91.69 181 LEU A CA 1
ATOM 1383 C C . LEU A 1 181 ? 14.919 6.271 1.490 1.00 91.69 181 LEU A C 1
ATOM 1385 O O . LEU A 1 181 ? 15.249 6.824 2.532 1.00 91.69 181 LEU A O 1
ATOM 1389 N N . GLU A 1 182 ? 15.834 5.881 0.599 1.00 91.06 182 GLU A N 1
ATOM 1390 C CA . GLU A 1 182 ? 17.273 6.134 0.773 1.00 91.06 182 GLU A CA 1
ATOM 1391 C C . GLU A 1 182 ? 17.564 7.632 0.849 1.00 91.06 182 GLU A C 1
ATOM 1393 O O . GLU A 1 182 ? 18.277 8.092 1.739 1.00 91.06 182 GLU A O 1
ATOM 1398 N N . ARG A 1 183 ? 16.974 8.409 -0.063 1.00 90.19 183 ARG A N 1
ATOM 1399 C CA . ARG A 1 183 ? 17.184 9.856 -0.125 1.00 90.19 183 ARG A CA 1
ATOM 1400 C C . ARG A 1 183 ? 16.608 10.583 1.093 1.00 90.19 183 ARG A C 1
ATOM 1402 O O . ARG A 1 183 ? 17.173 11.598 1.490 1.00 90.19 183 ARG A O 1
ATOM 1409 N N . THR A 1 184 ? 15.509 10.099 1.675 1.00 88.88 184 THR A N 1
ATOM 1410 C CA . THR A 1 184 ? 14.929 10.682 2.899 1.00 88.88 184 THR A CA 1
ATOM 1411 C C . THR A 1 184 ? 15.550 10.144 4.191 1.00 88.88 184 THR A C 1
ATOM 1413 O O . THR A 1 184 ? 15.182 10.608 5.265 1.00 88.88 184 THR A O 1
ATOM 1416 N N . GLY A 1 185 ? 16.518 9.222 4.112 1.00 89.12 185 GLY A N 1
ATOM 1417 C CA . GLY A 1 185 ? 17.166 8.624 5.288 1.00 89.12 185 GLY A CA 1
ATOM 1418 C C . GLY A 1 185 ? 16.314 7.566 5.997 1.00 89.12 185 GLY A C 1
ATOM 1419 O O . GLY A 1 185 ? 16.561 7.242 7.157 1.00 89.12 185 GLY A O 1
ATOM 1420 N N . ASP A 1 186 ? 15.316 7.022 5.303 1.00 89.25 186 ASP A N 1
ATOM 1421 C CA . ASP A 1 186 ? 14.330 6.072 5.820 1.00 89.25 186 ASP A CA 1
ATOM 1422 C C . ASP A 1 186 ? 14.569 4.626 5.353 1.00 89.25 186 ASP A C 1
ATOM 1424 O O . ASP A 1 186 ? 13.765 3.739 5.649 1.00 89.25 186 ASP A O 1
ATOM 1428 N N . TRP A 1 187 ? 15.656 4.387 4.614 1.00 87.56 187 TRP A N 1
ATOM 1429 C CA . TRP A 1 187 ? 16.119 3.056 4.222 1.00 87.56 187 TRP A CA 1
ATOM 1430 C C . TRP A 1 187 ? 17.170 2.514 5.210 1.00 87.56 187 TRP A C 1
ATOM 1432 O O . TRP A 1 187 ? 18.104 3.247 5.541 1.00 87.56 187 TRP A O 1
ATOM 1442 N N . PRO A 1 188 ? 17.098 1.234 5.629 1.00 86.94 188 PRO A N 1
ATOM 1443 C CA . PRO A 1 188 ? 16.043 0.257 5.348 1.00 86.94 188 PRO A CA 1
ATOM 1444 C C . PRO A 1 188 ? 14.743 0.553 6.112 1.00 86.94 188 PRO A C 1
ATOM 1446 O O . PRO A 1 188 ? 14.753 1.173 7.176 1.00 86.94 188 PRO A O 1
ATOM 1449 N N . THR A 1 189 ? 13.614 0.071 5.583 1.00 85.25 189 THR A N 1
ATOM 1450 C CA . THR A 1 189 ? 12.304 0.286 6.213 1.00 85.25 189 THR A CA 1
ATOM 1451 C C . THR A 1 189 ? 12.206 -0.463 7.545 1.00 85.25 189 THR A C 1
ATOM 1453 O O . THR A 1 189 ? 12.595 -1.632 7.604 1.00 85.25 189 THR A O 1
ATOM 1456 N N . PRO A 1 190 ? 11.651 0.142 8.611 1.00 86.25 190 PRO A N 1
ATOM 1457 C CA . PRO A 1 190 ? 11.340 -0.589 9.834 1.00 86.25 190 PRO A CA 1
ATOM 1458 C C . PRO A 1 190 ? 10.162 -1.558 9.623 1.00 86.25 190 PRO A C 1
ATOM 1460 O O . PRO A 1 190 ? 9.489 -1.524 8.593 1.00 86.25 190 PRO A O 1
ATOM 1463 N N . SER A 1 191 ? 9.911 -2.438 10.601 1.00 88.25 191 SER A N 1
ATOM 1464 C CA . SER A 1 191 ? 8.772 -3.365 10.531 1.00 88.25 191 SER A CA 1
ATOM 1465 C C . SER A 1 191 ? 7.435 -2.618 10.512 1.00 88.25 191 SER A C 1
ATOM 1467 O O . SER A 1 191 ? 7.354 -1.472 10.961 1.00 88.25 191 SER A O 1
ATOM 1469 N N . LEU A 1 192 ? 6.369 -3.267 10.032 1.00 85.81 192 LEU A N 1
ATOM 1470 C CA . LEU A 1 192 ? 5.033 -2.652 10.006 1.00 85.81 192 LEU A CA 1
ATOM 1471 C C . LEU A 1 192 ? 4.560 -2.214 11.392 1.00 85.81 192 LEU A C 1
ATOM 1473 O O . LEU A 1 192 ? 3.931 -1.168 11.512 1.00 85.81 192 LEU A O 1
ATOM 1477 N N . GLU A 1 193 ? 4.889 -2.979 12.432 1.00 85.69 193 GLU A N 1
ATOM 1478 C CA . GLU A 1 193 ? 4.554 -2.634 13.814 1.00 85.69 193 GLU A CA 1
ATOM 1479 C C . GLU A 1 193 ? 5.205 -1.304 14.214 1.00 85.69 193 GLU A C 1
ATOM 1481 O O . GLU A 1 193 ? 4.518 -0.406 14.690 1.00 85.69 193 GLU A O 1
ATOM 1486 N N . LYS A 1 194 ? 6.497 -1.129 13.912 1.00 88.25 194 LYS A N 1
ATOM 1487 C CA . LYS A 1 194 ? 7.225 0.122 14.171 1.00 88.25 194 LYS A CA 1
ATOM 1488 C C . LYS A 1 194 ? 6.768 1.281 13.289 1.00 88.25 194 LYS A C 1
ATOM 1490 O O . LYS A 1 194 ? 6.793 2.427 13.719 1.00 88.25 194 LYS A O 1
ATOM 1495 N N . LEU A 1 195 ? 6.346 1.002 12.056 1.00 88.12 195 LEU A N 1
ATOM 1496 C CA . LEU A 1 195 ? 5.747 2.013 11.179 1.00 88.12 195 LEU A CA 1
ATOM 1497 C C . LEU A 1 195 ? 4.394 2.503 11.705 1.00 88.12 195 LEU A C 1
ATOM 1499 O O . LEU A 1 195 ? 4.014 3.631 11.405 1.00 88.12 195 LEU A O 1
ATOM 1503 N N . ALA A 1 196 ? 3.677 1.678 12.470 1.00 86.44 196 ALA A N 1
ATOM 1504 C CA . ALA A 1 196 ? 2.388 2.025 13.057 1.00 86.44 196 ALA A CA 1
ATOM 1505 C C . ALA A 1 196 ? 2.506 2.784 14.394 1.00 86.44 196 ALA A C 1
ATOM 1507 O O . ALA A 1 196 ? 1.590 3.528 14.736 1.00 86.44 196 ALA A O 1
ATOM 1508 N N . GLU A 1 197 ? 3.619 2.641 15.129 1.00 87.50 197 GLU A N 1
ATOM 1509 C CA . GLU A 1 197 ? 3.850 3.279 16.442 1.00 87.50 197 GLU A CA 1
ATOM 1510 C C . GLU A 1 197 ? 3.554 4.794 16.491 1.00 87.50 197 GLU A C 1
ATOM 1512 O O . GLU A 1 197 ? 2.898 5.226 17.441 1.00 87.50 197 GLU A O 1
ATOM 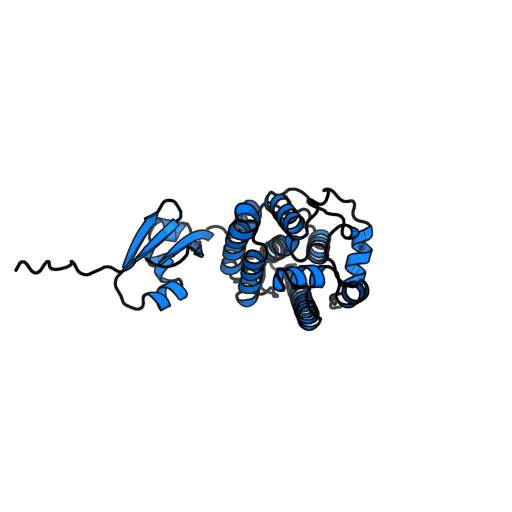1517 N N . PRO A 1 198 ? 3.942 5.621 15.495 1.00 87.75 198 PRO A N 1
ATOM 1518 C CA . PRO A 1 198 ? 3.669 7.063 15.524 1.00 87.75 198 PRO A CA 1
ATOM 1519 C C . PRO A 1 198 ? 2.182 7.429 15.471 1.00 87.75 198 PRO A C 1
ATOM 1521 O O . PRO A 1 198 ? 1.825 8.583 15.682 1.00 87.75 198 PRO A O 1
ATOM 1524 N N . PHE A 1 199 ? 1.326 6.464 15.144 1.00 87.12 199 PHE A N 1
ATOM 1525 C CA . PHE A 1 199 ? -0.102 6.654 14.930 1.00 87.12 199 PHE A CA 1
ATOM 1526 C C . PHE A 1 199 ? -0.952 6.098 16.078 1.00 87.12 199 PHE A C 1
ATOM 1528 O O . PHE A 1 199 ? -2.179 6.066 15.987 1.00 87.12 199 PHE A O 1
ATOM 1535 N N . LEU A 1 200 ? -0.320 5.650 17.165 1.00 82.12 200 LEU A N 1
ATOM 1536 C CA . LEU A 1 200 ? -1.028 5.265 18.382 1.00 82.12 200 LEU A CA 1
ATOM 1537 C C . LEU A 1 200 ? -1.849 6.457 18.926 1.00 82.12 200 LEU A C 1
ATOM 1539 O O . LEU A 1 200 ? -1.402 7.600 18.823 1.00 82.12 200 LEU A O 1
ATOM 1543 N N . PRO A 1 201 ? -3.045 6.221 19.498 1.00 85.75 201 PRO A N 1
ATOM 1544 C CA . PRO A 1 201 ? -3.604 4.933 19.919 1.00 85.75 201 PRO A CA 1
ATOM 1545 C C . PRO A 1 201 ? -4.392 4.180 18.828 1.00 85.75 201 PRO A C 1
ATOM 1547 O O . PRO A 1 201 ? -5.196 3.314 19.161 1.00 85.75 201 PRO A O 1
ATOM 1550 N N . MET A 1 202 ? -4.212 4.465 17.533 1.00 85.56 202 MET A N 1
ATOM 1551 C CA . MET A 1 202 ? -4.930 3.730 16.487 1.00 85.56 202 MET A CA 1
ATOM 1552 C C . MET A 1 202 ? -4.562 2.241 16.452 1.00 85.56 202 MET A C 1
ATOM 1554 O O . MET A 1 202 ? -3.394 1.855 16.519 1.00 85.56 202 MET A O 1
ATOM 1558 N N . ARG A 1 203 ? -5.576 1.391 16.288 1.00 85.50 203 ARG A N 1
ATOM 1559 C CA . ARG A 1 203 ? -5.458 -0.066 16.196 1.00 85.50 203 ARG A CA 1
ATOM 1560 C C . ARG A 1 203 ? -6.261 -0.582 15.013 1.00 85.50 203 ARG A C 1
ATOM 1562 O O . ARG A 1 203 ? -7.408 -0.202 14.824 1.00 85.50 203 ARG A O 1
ATOM 1569 N N . ALA A 1 204 ? -5.690 -1.505 14.246 1.00 87.31 204 ALA A N 1
ATOM 1570 C CA . ALA A 1 204 ? -6.447 -2.229 13.233 1.00 87.31 204 ALA A CA 1
ATOM 1571 C C . ALA A 1 204 ? -7.160 -3.445 13.843 1.00 87.31 204 ALA A C 1
ATOM 1573 O O . ALA A 1 204 ? -6.556 -4.247 14.560 1.00 87.31 204 ALA A O 1
ATOM 1574 N N . VAL A 1 205 ? -8.442 -3.602 13.528 1.00 91.06 205 VAL A N 1
ATOM 1575 C CA . VAL A 1 205 ? -9.277 -4.745 13.909 1.00 91.06 205 VAL A CA 1
ATOM 1576 C C . VAL A 1 205 ? -9.973 -5.307 12.671 1.00 91.06 205 VAL A C 1
ATOM 1578 O O . VAL A 1 205 ? -10.250 -4.585 11.712 1.00 91.06 205 VAL A O 1
ATOM 1581 N N . ARG A 1 206 ? -10.251 -6.614 12.660 1.00 93.00 206 ARG A N 1
ATOM 1582 C CA . ARG A 1 206 ? -11.053 -7.232 11.596 1.00 93.00 206 ARG A CA 1
ATOM 1583 C C . ARG A 1 206 ? -12.525 -7.131 11.953 1.00 93.00 206 ARG A C 1
ATOM 1585 O O . ARG A 1 206 ? -12.921 -7.523 13.049 1.00 93.00 206 ARG A O 1
ATOM 1592 N N . VAL A 1 207 ? -13.325 -6.642 11.014 1.00 93.62 207 VAL A N 1
ATOM 1593 C CA . VAL A 1 207 ? -14.776 -6.522 11.144 1.00 93.62 207 VAL A CA 1
ATOM 1594 C C . VAL A 1 207 ? -15.464 -7.162 9.945 1.00 93.62 207 VAL A C 1
ATOM 1596 O O . VAL A 1 207 ? -15.031 -7.003 8.802 1.00 93.62 207 VAL A O 1
ATOM 1599 N N . ALA A 1 208 ? -16.537 -7.902 10.199 1.00 94.44 208 ALA A N 1
ATOM 1600 C CA . ALA A 1 208 ? -17.391 -8.486 9.170 1.00 94.44 208 ALA A CA 1
ATOM 1601 C C . ALA A 1 208 ? -18.865 -8.212 9.477 1.00 94.44 208 ALA A C 1
ATOM 1603 O O . ALA A 1 208 ? -19.267 -8.166 10.637 1.00 94.44 208 ALA A O 1
ATOM 1604 N N . LEU A 1 209 ? -19.691 -8.089 8.438 1.00 93.38 209 LEU A N 1
ATOM 1605 C CA . LEU A 1 209 ? -21.147 -8.198 8.596 1.00 93.38 209 LEU A CA 1
ATOM 1606 C C . LEU A 1 209 ? -21.535 -9.668 8.754 1.00 93.38 209 LEU A C 1
ATOM 1608 O O . LEU A 1 209 ? -20.792 -10.556 8.339 1.00 93.38 209 LEU A O 1
ATOM 1612 N N . GLU A 1 210 ? -22.739 -9.922 9.263 1.00 89.00 210 GLU A N 1
ATOM 1613 C CA . GLU A 1 210 ? -23.282 -11.262 9.522 1.00 89.00 210 GLU A CA 1
ATOM 1614 C C . GLU A 1 210 ? -23.017 -12.270 8.387 1.00 89.00 210 GLU A C 1
ATOM 1616 O O . GLU A 1 210 ? -22.570 -13.389 8.641 1.00 89.00 210 GLU A O 1
ATOM 1621 N N . ARG A 1 211 ? -23.225 -11.850 7.130 1.00 85.88 211 ARG A N 1
ATOM 1622 C CA . ARG A 1 211 ? -23.011 -12.653 5.908 1.00 85.88 211 ARG A CA 1
ATOM 1623 C C . ARG A 1 211 ? -21.895 -12.112 5.003 1.00 85.88 211 ARG A C 1
ATOM 1625 O O . ARG A 1 211 ? -21.815 -12.491 3.838 1.00 85.88 211 ARG A O 1
ATOM 1632 N N . GLY A 1 212 ? -21.089 -11.181 5.507 1.00 86.88 212 GLY A N 1
ATOM 1633 C CA . GLY A 1 212 ? -20.038 -10.509 4.747 1.00 86.88 212 GLY A CA 1
ATOM 1634 C C . GLY A 1 212 ? -18.667 -11.163 4.903 1.00 86.88 212 GLY A C 1
ATOM 1635 O O . GLY A 1 212 ? -18.440 -11.991 5.784 1.00 86.88 212 GLY A O 1
ATOM 1636 N N . GLY A 1 213 ? -17.735 -10.742 4.048 1.00 88.31 213 GLY A N 1
ATOM 1637 C CA . GLY A 1 213 ? -16.313 -11.013 4.236 1.00 88.31 213 GLY A CA 1
ATOM 1638 C C . GLY A 1 213 ? -15.704 -10.144 5.340 1.00 88.31 213 GLY A C 1
ATOM 1639 O O . GLY A 1 213 ? -16.245 -9.100 5.711 1.00 88.31 213 GLY A O 1
ATOM 1640 N N . TRP A 1 214 ? -14.553 -10.576 5.844 1.00 90.44 214 TRP A N 1
ATOM 1641 C CA . TRP A 1 214 ? -13.752 -9.813 6.796 1.00 90.44 214 TRP A CA 1
ATOM 1642 C C . TRP A 1 214 ? -13.050 -8.632 6.131 1.00 90.44 214 TRP A C 1
ATOM 1644 O O . TRP A 1 214 ? -12.422 -8.795 5.086 1.00 90.44 214 TRP A O 1
ATOM 1654 N N . ASN A 1 215 ? -13.084 -7.478 6.790 1.00 90.50 215 ASN A N 1
ATOM 1655 C CA . ASN A 1 215 ? -12.391 -6.263 6.384 1.00 90.50 215 ASN A CA 1
ATOM 1656 C C . ASN A 1 215 ? -11.539 -5.744 7.542 1.00 90.50 215 ASN A C 1
ATOM 1658 O O . ASN A 1 215 ? -11.965 -5.798 8.693 1.00 90.50 215 ASN A O 1
ATOM 1662 N N . TRP A 1 216 ? -10.353 -5.224 7.241 1.00 91.50 216 TRP A N 1
ATOM 1663 C CA . TRP A 1 216 ? -9.567 -4.472 8.216 1.00 91.50 216 TRP A CA 1
ATOM 1664 C C . TRP A 1 216 ? -10.116 -3.057 8.338 1.00 91.50 216 TRP A C 1
ATOM 1666 O O . TRP A 1 216 ? -10.347 -2.389 7.328 1.00 91.50 216 TRP A O 1
ATOM 1676 N N . VAL A 1 217 ? -10.319 -2.620 9.574 1.00 91.19 217 VAL A N 1
ATOM 1677 C CA . VAL A 1 217 ? -10.719 -1.258 9.919 1.00 91.19 217 VAL A CA 1
ATOM 1678 C C . VAL A 1 217 ? -9.809 -0.752 11.024 1.00 91.19 217 VAL A C 1
ATOM 1680 O O . VAL A 1 217 ? -9.371 -1.528 11.872 1.00 91.19 217 VAL A O 1
ATOM 1683 N N . VAL A 1 218 ? -9.500 0.537 10.998 1.00 91.50 218 VAL A N 1
ATOM 1684 C CA . VAL A 1 218 ? -8.690 1.184 12.029 1.00 91.50 218 VAL A CA 1
ATOM 1685 C C . VAL A 1 218 ? -9.618 1.946 12.957 1.00 91.50 218 VAL A C 1
ATOM 1687 O O . VAL A 1 218 ? -10.505 2.657 12.495 1.00 91.50 218 VAL A O 1
ATOM 1690 N N . VAL A 1 219 ? -9.420 1.737 14.250 1.00 90.88 219 VAL A N 1
ATOM 1691 C CA . VAL A 1 219 ? -10.219 2.275 15.350 1.00 90.88 219 VAL A CA 1
ATOM 1692 C C . VAL A 1 219 ? -9.298 2.917 16.379 1.00 90.88 219 VAL A C 1
ATOM 1694 O O . VAL A 1 219 ? -8.121 2.555 16.465 1.00 90.88 219 VAL A O 1
ATOM 1697 N N . ASP A 1 220 ? -9.814 3.835 17.186 1.00 91.12 220 ASP A N 1
ATOM 1698 C CA . ASP A 1 220 ? -9.113 4.281 18.391 1.00 91.12 220 ASP A CA 1
ATOM 1699 C C . ASP A 1 220 ? -9.101 3.140 19.422 1.00 91.12 220 ASP A C 1
ATOM 1701 O O . ASP A 1 220 ? -10.157 2.639 19.808 1.00 91.12 220 ASP A O 1
ATOM 1705 N N . ALA A 1 221 ? -7.920 2.681 19.856 1.00 89.25 221 ALA A N 1
ATOM 1706 C CA . ALA A 1 221 ? -7.814 1.519 20.740 1.00 89.25 221 ALA A CA 1
ATOM 1707 C C . ALA A 1 221 ? -8.525 1.731 22.082 1.00 89.25 221 ALA A C 1
ATOM 1709 O O . ALA A 1 221 ? -9.209 0.824 22.550 1.00 89.25 221 ALA A O 1
ATOM 1710 N N . CYS A 1 222 ? -8.402 2.922 22.672 1.00 90.31 222 CYS A N 1
ATOM 1711 C CA . CYS A 1 222 ? -8.987 3.230 23.973 1.00 90.31 222 CYS A CA 1
ATOM 1712 C C . CYS A 1 222 ? -10.517 3.240 23.890 1.00 90.31 222 CYS A C 1
ATOM 1714 O O . CYS A 1 222 ? -11.187 2.611 24.708 1.00 90.31 222 CYS A O 1
ATOM 1716 N N . ARG A 1 223 ? -11.077 3.906 22.871 1.00 90.31 223 ARG A N 1
ATOM 1717 C CA . ARG A 1 223 ? -12.531 3.935 22.644 1.00 90.31 223 ARG A CA 1
ATOM 1718 C C . ARG A 1 223 ? -13.074 2.571 22.270 1.00 90.31 223 ARG A C 1
ATOM 1720 O O . ARG A 1 223 ? -14.147 2.199 22.731 1.00 90.31 223 ARG A O 1
ATOM 1727 N N . PHE A 1 224 ? -12.338 1.816 21.462 1.00 92.00 224 PHE A N 1
ATOM 1728 C CA . PHE A 1 224 ? -12.751 0.482 21.057 1.00 92.00 224 PHE A CA 1
ATOM 1729 C C . PHE A 1 224 ? -12.782 -0.501 22.235 1.00 92.00 224 PHE A C 1
ATOM 1731 O O . PHE A 1 224 ? -13.634 -1.383 22.270 1.00 92.00 224 PHE A O 1
ATOM 1738 N N . GLU A 1 225 ? -11.886 -0.354 23.213 1.00 90.50 225 GLU A N 1
ATOM 1739 C CA . GLU A 1 225 ? -11.903 -1.163 24.436 1.00 90.50 225 GLU A CA 1
ATOM 1740 C C . GLU A 1 225 ? -13.115 -0.862 25.324 1.00 90.50 225 GLU A C 1
ATOM 1742 O O . GLU A 1 225 ? -13.704 -1.788 25.884 1.00 90.50 225 GLU A O 1
ATOM 1747 N N . THR A 1 226 ? -13.518 0.406 25.437 1.00 92.12 226 THR A N 1
ATOM 1748 C CA . THR A 1 226 ? -14.652 0.807 26.283 1.00 92.12 226 THR A CA 1
ATOM 1749 C C . THR A 1 226 ? -16.004 0.659 25.585 1.00 92.12 226 THR A C 1
ATOM 1751 O O . THR A 1 226 ? -16.981 0.243 26.204 1.00 92.12 226 THR A O 1
ATOM 1754 N N . GLU A 1 227 ? -16.075 0.997 24.297 1.00 91.75 227 GLU A N 1
ATOM 1755 C CA . GLU A 1 227 ? -17.307 1.116 23.511 1.00 91.75 227 GLU A CA 1
ATOM 1756 C C . GLU A 1 227 ? -17.122 0.620 22.059 1.00 91.75 227 GLU A C 1
ATOM 1758 O O . GLU A 1 227 ? -17.268 1.384 21.097 1.00 91.75 227 GLU A O 1
ATOM 1763 N N . PRO A 1 228 ? -16.858 -0.683 21.846 1.00 91.56 228 PRO A N 1
ATOM 1764 C CA . PRO A 1 228 ? -16.569 -1.216 20.512 1.00 91.56 228 PRO A CA 1
ATOM 1765 C C . PRO A 1 228 ? -17.744 -1.048 19.537 1.00 91.56 228 PRO A C 1
ATOM 1767 O O . PRO A 1 228 ? -17.541 -0.894 18.335 1.00 91.56 228 PRO A O 1
ATOM 1770 N N . GLY A 1 229 ? -18.981 -1.062 20.049 1.00 91.44 229 GLY A N 1
ATOM 1771 C CA . GLY A 1 229 ? -20.186 -0.817 19.258 1.00 91.44 229 GLY A CA 1
ATOM 1772 C C . GLY A 1 229 ? -20.261 0.618 18.729 1.00 91.44 229 GLY A C 1
ATOM 1773 O O . GLY A 1 229 ? -20.468 0.804 17.534 1.00 91.44 229 GLY A O 1
ATOM 1774 N N . SER A 1 230 ? -20.044 1.621 19.586 1.00 89.94 230 SER A N 1
ATOM 1775 C CA . SER A 1 230 ? -20.044 3.039 19.191 1.00 89.94 230 SER A CA 1
ATOM 1776 C C . SER A 1 230 ? -18.976 3.318 18.134 1.00 89.94 230 SER A C 1
ATOM 1778 O O . SER A 1 230 ? -19.250 3.955 17.119 1.00 89.94 230 SER A O 1
ATOM 1780 N N . GLU A 1 231 ? -17.777 2.775 18.340 1.00 92.19 231 GLU A N 1
ATOM 1781 C CA . GLU A 1 231 ? -16.648 2.954 17.429 1.00 92.19 231 GLU A CA 1
ATOM 1782 C C . GLU A 1 231 ? -16.917 2.309 16.055 1.00 92.19 231 GLU A C 1
ATOM 1784 O O . GLU A 1 231 ? -16.718 2.931 15.012 1.00 92.19 231 GLU A O 1
ATOM 1789 N N . ILE A 1 232 ? -17.466 1.087 16.030 1.00 91.81 232 ILE A N 1
ATOM 1790 C CA . ILE A 1 232 ? -17.841 0.397 14.783 1.00 91.81 232 ILE A CA 1
ATOM 1791 C C . ILE A 1 232 ? -19.018 1.075 14.073 1.00 91.81 232 ILE A C 1
ATOM 1793 O O . ILE A 1 232 ? -19.063 1.078 12.841 1.00 91.81 232 ILE A O 1
ATOM 1797 N N . ALA A 1 233 ? -19.952 1.675 14.816 1.00 88.88 233 ALA A N 1
ATOM 1798 C CA . ALA A 1 233 ? -21.079 2.414 14.246 1.00 88.88 233 ALA A CA 1
ATOM 1799 C C . ALA A 1 233 ? -20.632 3.622 13.405 1.00 88.88 233 ALA A C 1
ATOM 1801 O O . ALA A 1 233 ? -21.332 3.996 12.464 1.00 88.88 233 ALA A O 1
ATOM 1802 N N . GLY A 1 234 ? -19.470 4.206 13.728 1.00 87.44 234 GLY A N 1
ATOM 1803 C CA . GLY A 1 234 ? -18.875 5.331 13.003 1.00 87.44 234 GLY A CA 1
ATOM 1804 C C . GLY A 1 234 ? -18.274 4.966 11.641 1.00 87.44 234 GLY A C 1
ATOM 1805 O O . GLY A 1 234 ? -17.875 5.848 10.881 1.00 87.44 234 GLY A O 1
ATOM 1806 N N . ILE A 1 235 ? -18.204 3.677 11.297 1.00 88.81 235 ILE A N 1
ATOM 1807 C CA . ILE A 1 235 ? -17.599 3.208 10.051 1.00 88.81 235 ILE A CA 1
ATOM 1808 C C . ILE A 1 235 ? -18.633 3.271 8.922 1.00 88.81 235 ILE A C 1
ATOM 1810 O O . ILE A 1 235 ? -19.555 2.460 8.865 1.00 88.81 235 ILE A O 1
ATOM 1814 N N . GLY A 1 236 ? -18.430 4.177 7.961 1.00 88.44 236 GLY A N 1
ATOM 1815 C CA . GLY A 1 236 ? -19.445 4.526 6.956 1.00 88.44 236 GLY A CA 1
ATOM 1816 C C . GLY A 1 236 ? -20.071 3.355 6.186 1.00 88.44 236 GLY A C 1
ATOM 1817 O O . GLY A 1 236 ? -21.284 3.330 6.014 1.00 88.44 236 GLY A O 1
ATOM 1818 N N . TRP A 1 237 ? -19.294 2.346 5.772 1.00 88.44 237 TRP A N 1
ATOM 1819 C CA . TRP A 1 237 ? -19.845 1.185 5.051 1.00 88.44 237 TRP A CA 1
ATOM 1820 C C . TRP A 1 237 ? -20.670 0.251 5.954 1.00 88.44 237 TRP A C 1
ATOM 1822 O O . TRP A 1 237 ? -21.535 -0.474 5.468 1.00 88.44 237 TRP A O 1
ATOM 1832 N N . ILE A 1 238 ? -20.422 0.266 7.266 1.00 90.38 238 ILE A N 1
ATOM 1833 C CA . ILE A 1 238 ? -21.223 -0.456 8.260 1.00 90.38 238 ILE A CA 1
ATOM 1834 C C . ILE A 1 238 ? -22.520 0.310 8.504 1.00 90.38 238 ILE A C 1
ATOM 1836 O O . ILE A 1 238 ? -23.594 -0.289 8.463 1.00 90.38 238 ILE A O 1
ATOM 1840 N N . THR A 1 239 ? -22.435 1.631 8.675 1.00 89.44 239 THR A N 1
ATOM 1841 C CA . THR A 1 239 ? -23.604 2.511 8.790 1.00 89.44 239 THR A CA 1
ATOM 1842 C C . THR A 1 239 ? -24.517 2.374 7.569 1.00 89.44 239 THR A C 1
ATOM 1844 O O . THR A 1 239 ? -25.716 2.172 7.721 1.00 89.44 239 THR A O 1
ATOM 1847 N N . GLU A 1 240 ? -23.954 2.391 6.358 1.00 90.94 240 GLU A N 1
ATOM 1848 C CA . GLU A 1 240 ? -24.687 2.201 5.101 1.00 90.94 240 GLU A CA 1
ATOM 1849 C C . GLU A 1 240 ? -25.325 0.806 5.017 1.00 90.94 240 GLU A C 1
ATOM 1851 O O . GLU A 1 240 ? -26.492 0.665 4.653 1.00 90.94 240 GLU A O 1
ATOM 1856 N N . ALA A 1 241 ? -24.585 -0.238 5.402 1.00 89.50 241 ALA A N 1
ATOM 1857 C CA . ALA A 1 241 ? -25.072 -1.609 5.325 1.00 89.50 241 ALA A CA 1
ATOM 1858 C C . ALA A 1 241 ? -26.159 -1.942 6.354 1.00 89.50 241 ALA A C 1
ATOM 1860 O O . ALA A 1 241 ? -26.930 -2.873 6.111 1.00 89.50 241 ALA A O 1
ATOM 1861 N N . LEU A 1 242 ? -26.215 -1.243 7.493 1.00 89.12 242 LEU A N 1
ATOM 1862 C CA . LEU A 1 242 ? -27.148 -1.514 8.594 1.00 89.12 242 LEU A CA 1
ATOM 1863 C C . LEU A 1 242 ? -28.315 -0.520 8.639 1.00 89.12 242 LEU A C 1
ATOM 1865 O O . LEU A 1 242 ? -29.446 -0.949 8.887 1.00 89.12 242 LEU A O 1
ATOM 1869 N N . GLY A 1 243 ? -28.086 0.754 8.318 1.00 86.56 243 GLY A N 1
ATOM 1870 C CA . GLY A 1 243 ? -29.057 1.831 8.524 1.00 86.56 243 GLY A CA 1
ATOM 1871 C C . GLY A 1 243 ? -29.483 1.915 9.994 1.00 86.56 243 GLY A C 1
ATOM 1872 O O . GLY A 1 243 ? -28.673 1.694 10.890 1.00 86.56 243 GLY A O 1
ATOM 1873 N N . ASP A 1 244 ? -30.776 2.131 10.235 1.00 87.44 244 ASP A N 1
ATOM 1874 C CA . ASP A 1 244 ? -31.347 2.254 11.589 1.00 87.44 244 ASP A CA 1
ATOM 1875 C C . ASP A 1 244 ? -31.669 0.906 12.264 1.00 87.44 244 ASP A C 1
ATOM 1877 O O . ASP A 1 244 ? -32.277 0.858 13.336 1.00 87.44 244 ASP A O 1
ATOM 1881 N N . ARG A 1 245 ? -31.325 -0.227 11.635 1.00 89.50 245 ARG A N 1
ATOM 1882 C CA . ARG A 1 245 ? -31.667 -1.546 12.187 1.00 89.50 245 ARG A CA 1
ATOM 1883 C C . ARG A 1 245 ? -30.851 -1.819 13.450 1.00 89.50 245 ARG A C 1
ATOM 1885 O O . ARG A 1 245 ? -29.638 -1.635 13.425 1.00 89.50 245 ARG A O 1
ATOM 1892 N N . PRO A 1 246 ? -31.463 -2.351 14.521 1.00 90.44 246 PRO A N 1
ATOM 1893 C CA . PRO A 1 246 ? -30.724 -2.722 15.718 1.00 90.44 246 PRO A CA 1
ATOM 1894 C C . PRO A 1 246 ? -29.765 -3.879 15.412 1.00 90.44 246 PRO A C 1
ATOM 1896 O O . PRO A 1 246 ? -30.119 -4.841 14.724 1.00 90.44 246 PRO A O 1
ATOM 1899 N N . TRP A 1 247 ? -28.554 -3.807 15.951 1.00 93.69 247 TRP A N 1
ATOM 1900 C CA . TRP A 1 247 ? -27.509 -4.807 15.757 1.00 93.69 247 TRP A CA 1
ATOM 1901 C C . TRP A 1 247 ? -26.709 -5.026 17.042 1.00 93.69 247 TRP A C 1
ATOM 1903 O O . TRP A 1 247 ? -26.834 -4.282 18.015 1.00 93.69 247 TRP A O 1
ATOM 1913 N N . THR A 1 248 ? -25.920 -6.093 17.060 1.00 92.81 248 THR A N 1
ATOM 1914 C CA . THR A 1 248 ? -24.995 -6.436 18.142 1.00 92.81 248 THR A CA 1
ATOM 1915 C C . THR A 1 248 ? -23.636 -6.798 17.572 1.00 92.81 248 THR A C 1
ATOM 1917 O O . THR A 1 248 ? -23.519 -7.267 16.437 1.00 92.81 248 THR A O 1
ATOM 1920 N N . LEU A 1 249 ? -22.603 -6.585 18.380 1.00 93.88 249 LEU A N 1
ATOM 1921 C CA . LEU A 1 249 ? -21.246 -6.984 18.058 1.00 93.88 249 LEU A CA 1
ATOM 1922 C C . LEU A 1 249 ? -20.913 -8.303 18.756 1.00 93.88 249 LEU A C 1
ATOM 1924 O O . LEU A 1 249 ? -21.134 -8.446 19.958 1.00 93.88 249 LEU A O 1
ATOM 1928 N N . ARG A 1 250 ? -20.373 -9.266 18.011 1.00 92.25 250 ARG A N 1
ATOM 1929 C CA . ARG A 1 250 ? -19.901 -10.545 18.549 1.00 92.25 250 ARG A CA 1
ATOM 1930 C C . ARG A 1 250 ? -18.407 -10.679 18.314 1.00 92.25 250 ARG A C 1
ATOM 1932 O O . ARG A 1 250 ? -17.954 -10.533 17.184 1.00 92.25 250 ARG A O 1
ATOM 1939 N N . SER A 1 251 ? -17.659 -10.964 19.373 1.00 91.88 251 SER A N 1
ATOM 1940 C CA . SER A 1 251 ? -16.252 -11.339 19.245 1.00 91.88 251 SER A CA 1
ATOM 1941 C C . SER A 1 251 ? -16.159 -12.760 18.690 1.00 91.88 251 SER A C 1
ATOM 1943 O O . SER A 1 251 ? -16.791 -13.682 19.207 1.00 91.88 251 SER A O 1
ATOM 1945 N N . GLU A 1 252 ? -15.397 -12.924 17.618 1.00 90.88 252 GLU A N 1
ATOM 1946 C CA . GLU A 1 252 ? -15.049 -14.195 16.994 1.00 90.88 252 GLU A CA 1
ATOM 1947 C C . GLU A 1 252 ? -13.521 -14.308 16.948 1.00 90.88 252 GLU A C 1
ATOM 1949 O O . GLU A 1 252 ? -12.817 -13.302 16.955 1.00 90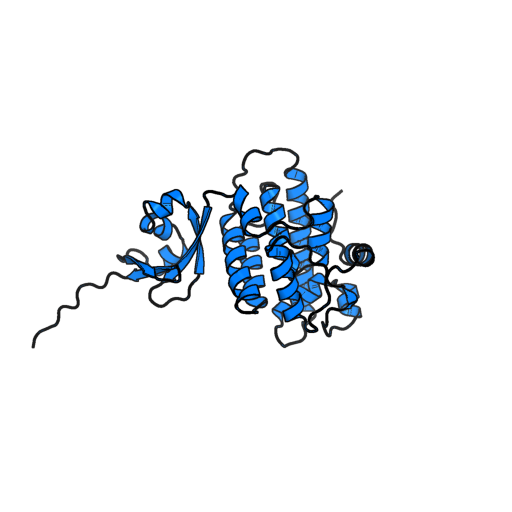.88 252 GLU A O 1
ATOM 1954 N N . GLY A 1 253 ? -12.971 -15.524 16.872 1.00 85.19 253 GLY A N 1
ATOM 1955 C CA . GLY A 1 253 ? -11.512 -15.721 16.937 1.00 85.19 253 GLY A CA 1
ATOM 1956 C C . GLY A 1 253 ? -10.704 -14.908 15.912 1.00 85.19 253 GLY A C 1
ATOM 1957 O O . GLY A 1 253 ? -9.549 -14.580 16.161 1.00 85.19 253 GLY A O 1
ATOM 1958 N N . GLU A 1 254 ? -11.312 -14.547 14.779 1.00 76.12 254 GLU A N 1
ATOM 1959 C CA . GLU A 1 254 ? -10.689 -13.746 13.724 1.00 76.12 254 GLU A CA 1
ATOM 1960 C C . GLU A 1 254 ? -10.937 -12.229 13.827 1.00 76.12 254 GLU A C 1
ATOM 1962 O O . GLU A 1 254 ? -10.297 -11.486 13.083 1.00 76.12 254 GLU A O 1
ATOM 1967 N N . GLY A 1 255 ? -11.840 -11.753 14.694 1.00 91.94 255 GLY A N 1
ATOM 1968 C CA . GLY A 1 255 ? -12.249 -10.346 14.759 1.00 91.94 255 GLY A CA 1
ATOM 1969 C C . GLY A 1 255 ? -13.645 -10.139 15.350 1.00 91.94 255 GLY A C 1
ATOM 1970 O O . GLY A 1 255 ? -14.104 -10.900 16.190 1.00 91.94 255 GLY A O 1
ATOM 1971 N N . TRP A 1 256 ? -14.351 -9.105 14.901 1.00 94.56 256 TRP A N 1
ATOM 1972 C CA . TRP A 1 256 ? -15.684 -8.757 15.393 1.00 94.56 256 TRP A CA 1
ATOM 1973 C C . TRP A 1 256 ? -16.735 -8.861 14.291 1.00 94.56 256 TRP A C 1
ATOM 1975 O O . TRP A 1 256 ? -16.590 -8.276 13.216 1.00 94.56 256 TRP A O 1
ATOM 1985 N N . ARG A 1 257 ? -17.820 -9.589 14.550 1.00 95.31 257 ARG A N 1
ATOM 1986 C CA . ARG A 1 257 ? -18.940 -9.720 13.618 1.00 95.31 257 ARG A CA 1
ATOM 1987 C C . ARG A 1 257 ? -20.103 -8.835 14.040 1.00 95.31 257 ARG A C 1
ATOM 1989 O O . ARG A 1 257 ? -20.552 -8.891 15.184 1.00 95.31 257 ARG A O 1
ATOM 1996 N N . VAL A 1 258 ? -20.604 -8.047 13.095 1.00 94.00 258 VAL A N 1
ATOM 1997 C CA . VAL A 1 258 ? -21.803 -7.227 13.253 1.00 94.00 258 VAL A CA 1
ATOM 1998 C C . VAL A 1 258 ? -23.021 -8.037 12.822 1.00 94.00 258 VAL A C 1
ATOM 2000 O O . VAL A 1 258 ? -23.171 -8.381 11.647 1.00 94.00 258 VAL A O 1
ATOM 2003 N N . CYS A 1 259 ? -23.882 -8.357 13.783 1.00 92.56 259 CYS A N 1
ATOM 2004 C CA . CYS A 1 259 ? -25.054 -9.206 13.600 1.00 92.56 259 CYS A CA 1
ATOM 2005 C C . CYS A 1 259 ? -26.329 -8.385 13.760 1.00 92.56 259 CYS A C 1
ATOM 2007 O O . CYS A 1 259 ? -26.468 -7.653 14.739 1.00 92.56 259 CYS A O 1
ATOM 2009 N N . LEU A 1 260 ? -27.287 -8.533 12.842 1.00 90.88 260 LEU A N 1
ATOM 2010 C CA . LEU A 1 260 ? -28.586 -7.886 13.007 1.00 90.88 260 LEU A CA 1
ATOM 2011 C C . LEU A 1 260 ? -29.326 -8.516 14.189 1.00 90.88 260 LEU A C 1
ATOM 2013 O O . LEU A 1 260 ? -29.366 -9.742 14.340 1.00 90.88 260 LEU A O 1
ATOM 2017 N N . ASN A 1 261 ? -29.953 -7.680 15.013 1.00 86.06 261 ASN A N 1
ATOM 2018 C CA . ASN A 1 261 ? -30.810 -8.160 16.085 1.00 86.06 261 ASN A CA 1
ATOM 2019 C C . ASN A 1 261 ? -32.086 -8.683 15.439 1.00 86.06 261 ASN A C 1
ATOM 2021 O O . ASN A 1 261 ? -32.935 -7.921 14.977 1.00 86.06 261 ASN A O 1
ATOM 2025 N N . ARG A 1 262 ? -32.202 -10.006 15.353 1.00 77.19 262 ARG A N 1
ATOM 2026 C CA . ARG A 1 262 ? -33.439 -10.626 14.891 1.00 77.19 262 ARG A CA 1
ATOM 2027 C C . ARG A 1 262 ? -34.479 -10.478 16.003 1.00 77.19 262 ARG A C 1
ATOM 2029 O O . ARG A 1 262 ? -34.144 -10.772 17.155 1.00 77.19 262 ARG A O 1
ATOM 2036 N N . PRO A 1 263 ? -35.717 -10.052 15.699 1.00 58.19 263 PRO A N 1
ATOM 2037 C CA . PRO A 1 263 ? -36.797 -10.204 16.660 1.00 58.19 263 PRO A CA 1
ATOM 2038 C C . PRO A 1 263 ? -36.899 -11.693 17.029 1.00 58.19 263 PRO A C 1
ATOM 2040 O O . PRO A 1 263 ? -36.629 -12.542 16.168 1.00 58.19 263 PRO A O 1
ATOM 2043 N N . PRO A 1 264 ? -37.230 -12.033 18.287 1.00 51.25 264 PRO A N 1
ATOM 2044 C CA . PRO A 1 264 ? -37.423 -13.422 18.667 1.00 51.25 264 PRO A CA 1
ATOM 2045 C C . PRO A 1 264 ? -38.434 -14.033 17.703 1.00 51.25 264 PRO A C 1
ATOM 2047 O O . PRO A 1 264 ? -39.527 -13.496 17.522 1.00 51.25 264 PRO A O 1
ATOM 2050 N N . THR A 1 265 ? -38.047 -15.122 17.042 1.00 49.66 265 THR A N 1
ATOM 2051 C CA . THR A 1 265 ? -38.961 -15.902 16.217 1.00 49.66 265 THR A CA 1
ATOM 2052 C C . THR A 1 265 ? -40.054 -16.387 17.157 1.00 49.66 265 THR A C 1
ATOM 2054 O O . THR A 1 265 ? -39.828 -17.300 17.951 1.00 49.66 265 THR A O 1
ATOM 2057 N N . THR A 1 266 ? -41.220 -15.746 17.136 1.00 45.59 266 THR A N 1
ATOM 2058 C CA . THR A 1 266 ? -42.416 -16.300 17.755 1.00 45.59 266 THR A CA 1
ATOM 2059 C C . THR A 1 266 ? -42.673 -17.606 17.027 1.00 45.59 266 THR A C 1
ATOM 2061 O O . THR A 1 266 ? -43.120 -17.624 15.882 1.00 45.59 266 THR A O 1
ATOM 2064 N N . VAL A 1 267 ? -42.295 -18.712 17.664 1.00 46.19 267 VAL A N 1
ATOM 2065 C CA . VAL A 1 267 ? -42.718 -20.038 17.243 1.00 46.19 267 VAL A CA 1
ATOM 2066 C C . VAL A 1 267 ? -44.236 -20.003 17.348 1.00 46.19 267 VAL A C 1
ATOM 2068 O O . VAL A 1 267 ? -44.783 -19.987 18.448 1.00 46.19 267 VAL A O 1
ATOM 2071 N N . ALA A 1 268 ? -44.911 -19.890 16.207 1.00 49.53 268 ALA A N 1
ATOM 2072 C CA . ALA A 1 268 ? -46.340 -20.117 16.129 1.00 49.53 268 ALA A CA 1
ATOM 2073 C C . ALA A 1 268 ? -46.555 -21.604 16.423 1.00 49.53 268 ALA A C 1
ATOM 2075 O O . ALA A 1 268 ? -46.455 -22.452 15.538 1.00 49.53 268 ALA A O 1
ATOM 2076 N N . SER A 1 269 ? -46.758 -21.920 17.699 1.00 42.25 269 SER A N 1
ATOM 2077 C CA . SER A 1 269 ? -47.343 -23.179 18.132 1.00 42.25 269 SER A CA 1
ATOM 2078 C C . SER A 1 269 ? -48.708 -23.298 17.459 1.00 42.25 269 SER A C 1
ATOM 2080 O O . SER A 1 269 ? -49.622 -22.537 17.782 1.00 42.25 269 SER A O 1
ATOM 2082 N N . SER A 1 270 ? -48.784 -24.198 16.481 1.00 38.44 270 SER A N 1
ATOM 2083 C CA . SER A 1 270 ? -50.028 -24.734 15.924 1.00 38.44 270 SER A CA 1
ATOM 2084 C C . SER A 1 270 ? -50.264 -26.117 16.509 1.00 38.44 270 SER A C 1
ATOM 2086 O O . SER A 1 270 ? -49.254 -26.796 16.809 1.00 38.44 270 SER A O 1
#

Sequence (270 aa):
MSLRYNPHRIARDASRWLPTSRSEGSFQADVRQRACQAWSGRECWLPVDVMPVSIAPELTAEYGYDAVCIASLTAGDALPDEPLLESAHRWLSLVHERSEAAAAAATNDPECSAWDAAPWLSAAFAARDHLVLRSHAYPALAAVRKAWKQAPAGPAVPGAGVRLIWSL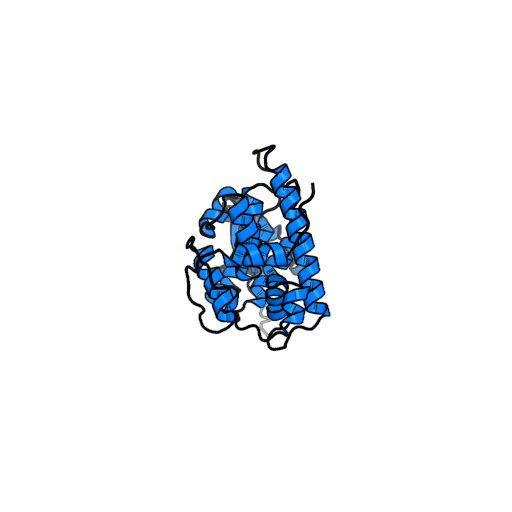LLPFAPLLARAFLERTGDWPTPSLEKLAEPFLPMRAVRVALERGGWNWVVVDACRFETEPGSEIAGIGWITEALGDRPWTLRSEGEGWRVCLNRPPTTVASS

Radius of gyration: 20.94 Å; Cα contacts (8 Å, |Δi|>4): 400; chains: 1; bounding box: 75×48×52 Å

Solvent-accessible surface area (backbone atoms only — not comparable to full-atom values): 14957 Å² total; per-residue (Å²): 132,87,75,71,74,52,54,66,62,49,54,61,59,49,73,72,60,78,58,69,43,79,76,74,85,38,50,70,51,38,31,29,51,34,40,56,28,30,47,64,42,37,76,62,30,61,56,82,89,68,60,68,67,94,63,64,68,66,58,41,72,70,51,17,64,40,14,48,44,44,15,34,47,70,41,57,95,45,80,53,50,71,70,42,30,54,51,32,31,54,50,51,38,53,52,46,49,26,40,52,47,9,58,70,39,36,80,76,60,89,73,82,50,93,54,68,56,49,47,51,55,22,17,52,54,44,21,43,50,27,21,64,75,64,68,36,56,46,66,14,52,50,33,46,53,51,17,42,74,76,51,52,66,30,58,56,32,45,63,65,51,54,52,42,54,38,62,69,37,28,42,51,27,47,62,64,26,48,56,51,29,51,75,72,69,49,56,68,39,62,21,53,68,67,56,44,57,88,53,60,62,56,36,78,47,36,40,22,46,75,92,53,69,79,40,62,41,55,41,53,42,70,52,38,73,78,38,46,62,66,55,51,56,70,36,64,71,52,36,67,73,51,58,91,58,60,64,46,79,40,86,48,101,83,34,37,35,42,32,74,60,71,75,81,80,76,76,78,84,124

Nearest PDB structures (foldseek):
  5on3-assembly2_D  TM=5.262E-01  e=5.122E-06  Escherichia coli K-12
  5on3-assembly1_A  TM=5.183E-01  e=4.349E-06  Escherichia coli K-12
  2byt-assembly1_A  TM=4.874E-01  e=8.275E-05  Thermus thermophilus

pLDDT: mean 86.35, std 11.66, range [38.44, 97.44]

Secondary structure (DSSP, 8-state):
------HHHHHHHHTTSPPSS---SSHHHHHHHHHHHHTTT------TT-------HHHHHHH-HHHHHHHHHHHTTSPPPHHHHHHHHHHHHHHHHHHHHHHHHHTS--S--S---HHHHHHHHHHIIIIIIS--HHHHHHHHHHHHHHS---TT--HHHHHHHHHHHTTTSHHHHHHHHHHHT-PSPPPHHHHHGGGTTEEEEEEEETTSPPEEEEEEHHHHHH-HHHHHHT-HHHHHHHTT--EEEEEETTEEEEEE-PPP------